Protein AF-0000000079329319 (afdb_homodimer)

Secondary structure (DSSP, 8-state):
-TTGGG-GGG-HHHHHHHHHHHHHHHHHHHHHTTT--HHHHHHHHHHHHS-SEEHHHHHHHHT--HHHHHHHHHHHHHTTSEEEEE-SS-TT-EEEEE-HHHHHHHHHHTHHHHHHHHHH---HHHHHHHHHHHHHHHHHHHH-/-TTGGG-GGG-HHHHHHHHHHHHHHHHHHHHHTTT--HHHHHHHHHHHHS-SEEHHHHHHHHT--HHHHHHHHHHHHHTTSEEEEE-SS-TT-EEEEE-HHHHHHHHHHTHHHHHHHHHH---HHHHHHHHHHHHHHHHHHHH-

Nearest PDB structures (foldseek):
  1z9c-assembly2_C  TM=9.426E-01  e=2.351E-12  Bacillus subtilis
  2nnn-assembly3_F  TM=8.598E-01  e=1.319E-07  Pseudomonas aeruginosa
  2nnn-assembly4_G  TM=8.496E-01  e=2.622E-07  Pseudomonas aeruginosa
  3bpv-assembly1_A-2  TM=7.970E-01  e=4.322E-07  unclassified
  3s2w-assembly4_H  TM=8.367E-01  e=2.061E-06  Methanosarcina mazei Go1

pLDDT: mean 90.82, std 5.55, range [66.38, 98.0]

Organism: NCBI:txid704125

Foldseek 3Di:
DVCPCVDCVNPPVNVVVVVVVVLQVLLVVVCVVVPAHPLLVVLLVVCLVPFFDWLVVSCVVSVHDPVVSVVSLVVCVVVPQWDWDADPVHRVTITIGGDPNVNVCVVVCVCSVVSSCVVPVQDPVNVVVVVVVVVVVVVVVVVD/DVCPCVDCVNDPVNVVVVVVVVLQVLLVVVCVVVPAHPLLVVLLVVCLVPFFDWLVVSCVVSVHDPVVSVVSLVVCVVVPQWDWDADPVHRVTITIGGDPNVNVCVVVCVCSVVSSCVVPVQDPVNVVVVVVVVVVVVVVVVVD

Radius of gyration: 20.82 Å; Cα contacts (8 Å, |Δi|>4): 334; chains: 2; bounding box: 55×60×44 Å

Sequence (288 aa):
MKYDSLKLKNQACFSLYACSKELIRLYKPILDEFNITYTQYITLLVLWEEDDILVKDLGSKLLLASNTLTPLLKKIENVGLIERRRDKNDERNVYIKLTEKGIEMKEKALKIPEEIISKTGITEEEITDLKVKLDAILIKLIDAMKYDSLKLKNQACFSLYACSKELIRLYKPILDEFNITYTQYITLLVLWEEDDILVKDLGSKLLLASNTLTPLLKKIENVGLIERRRDKNDERNVYIKLTEKGIEMKEKALKIPEEIISKTGITEEEITDLKVKLDAILIKLIDA

Solvent-accessible surface area (backbone atoms only — not comparable to full-atom values): 15616 Å² total; per-residue (Å²): 112,99,61,49,77,49,32,59,93,62,31,41,67,49,36,42,37,50,33,31,53,44,50,52,57,65,42,43,70,62,30,52,77,69,73,45,52,70,72,54,47,57,49,46,27,47,40,74,75,47,59,64,33,40,54,71,57,52,23,63,74,68,73,42,54,65,86,58,44,52,62,52,49,50,54,43,31,72,74,48,32,35,44,78,42,66,38,89,89,43,69,88,39,37,32,39,28,66,31,74,57,34,56,56,43,52,67,66,51,60,52,51,60,55,50,52,38,68,52,40,66,59,46,70,65,59,40,51,55,48,30,55,55,34,49,59,48,32,55,36,43,70,73,74,114,99,61,48,77,50,33,59,91,63,32,43,68,50,36,41,39,49,34,32,51,44,50,51,57,65,43,44,72,62,31,52,76,69,74,44,50,70,70,52,47,56,50,45,26,46,41,75,74,47,60,63,34,41,52,70,56,52,22,63,76,67,73,43,52,63,85,58,45,52,62,51,50,49,53,43,32,72,72,47,32,34,45,79,42,65,38,90,90,43,70,88,38,38,31,38,30,66,30,72,58,35,56,56,42,52,67,64,49,60,51,50,60,54,49,52,38,68,52,40,66,60,46,72,66,59,41,52,56,49,29,55,55,34,50,58,49,32,55,36,42,72,72,75

InterPro domains:
  IPR000835 MarR-type HTH domain [PS50995] (9-139)
  IPR000835 MarR-type HTH domain [SM00347] (29-127)
  IPR036388 Winged helix-like DNA-binding domain superfamily [G3DSA:1.10.10.10] (1-141)
  IPR036390 Winged helix DNA-binding domain superfamily [SSF46785] (7-137)
  IPR055166 Transcriptional regulator SarA/SarZ/Rot-like, helix-turn-helix domain [PF22381] (25-108)

Structure (mmCIF, N/CA/C/O backbone):
data_AF-0000000079329319-model_v1
#
loop_
_entity.id
_entity.type
_entity.pdbx_description
1 polymer 'MarR family transcriptional regulator'
#
loop_
_atom_site.group_PDB
_atom_site.id
_atom_site.type_symbol
_atom_site.label_atom_id
_atom_site.label_alt_id
_atom_site.label_comp_id
_atom_site.label_asym_id
_atom_site.label_entity_id
_atom_site.label_seq_id
_atom_site.pdbx_PDB_ins_code
_atom_site.Cartn_x
_atom_site.Cartn_y
_atom_site.Cartn_z
_atom_site.occupancy
_atom_site.B_iso_or_equiv
_atom_site.auth_seq_id
_atom_site.auth_comp_id
_atom_site.auth_asym_id
_atom_site.auth_atom_id
_atom_site.pdbx_PDB_model_num
ATOM 1 N N . MET A 1 1 ? 4.523 16.828 22.859 1 66.44 1 MET A N 1
ATOM 2 C CA . MET A 1 1 ? 4.516 18.125 22.203 1 66.44 1 MET A CA 1
ATOM 3 C C . MET A 1 1 ? 3.359 18.234 21.219 1 66.44 1 MET A C 1
ATOM 5 O O . MET A 1 1 ? 2.795 17.219 20.812 1 66.44 1 MET A O 1
ATOM 9 N N . LYS A 1 2 ? 2.777 19.453 21.016 1 76.5 2 LYS A N 1
ATOM 10 C CA . LYS A 1 2 ? 1.518 19.766 2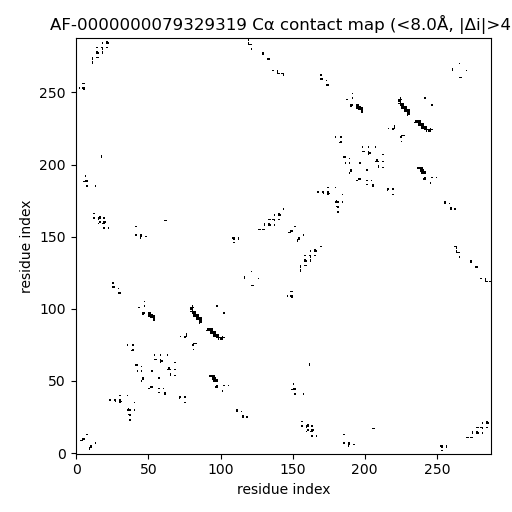0.344 1 76.5 2 LYS A CA 1
ATOM 11 C C . LYS A 1 2 ? 1.416 19.047 19 1 76.5 2 LYS A C 1
ATOM 13 O O . LYS A 1 2 ? 0.359 18.516 18.656 1 76.5 2 LYS A O 1
ATOM 18 N N . TYR A 1 3 ? 2.637 18.828 18.359 1 85 3 TYR A N 1
ATOM 19 C CA . TYR A 1 3 ? 2.596 18.328 16.984 1 85 3 TYR A CA 1
ATOM 20 C C . TYR A 1 3 ? 3.258 16.953 16.875 1 85 3 TYR A C 1
ATOM 22 O O . TYR A 1 3 ? 3.646 16.531 15.789 1 85 3 TYR A O 1
ATOM 30 N N . ASP A 1 4 ? 3.34 16.203 18.016 1 84.31 4 ASP A N 1
ATOM 31 C CA . ASP A 1 4 ? 4.012 14.914 18.031 1 84.31 4 ASP A CA 1
ATOM 32 C C . ASP A 1 4 ? 3.27 13.906 17.156 1 84.31 4 ASP A C 1
ATOM 34 O O . ASP A 1 4 ? 3.891 13.055 16.516 1 84.31 4 ASP A O 1
ATOM 38 N N . SER A 1 5 ? 1.955 14.109 17.141 1 81.56 5 SER A N 1
ATOM 39 C CA . SER A 1 5 ? 1.117 13.18 16.391 1 81.56 5 SER A CA 1
ATOM 40 C C . SER A 1 5 ? 1.319 13.352 14.883 1 81.56 5 SER A C 1
ATOM 42 O O . SER A 1 5 ? 0.905 12.5 14.094 1 81.56 5 SER A O 1
ATOM 44 N N . LEU A 1 6 ? 2.066 14.438 14.531 1 88.31 6 LEU A N 1
ATOM 45 C CA . LEU A 1 6 ? 2.25 14.703 13.109 1 88.31 6 LEU A CA 1
ATOM 46 C C . LEU A 1 6 ? 3.662 14.344 12.664 1 88.31 6 LEU A C 1
ATOM 48 O O . LEU A 1 6 ? 3.984 14.43 11.477 1 88.31 6 LEU A O 1
ATOM 52 N N . LYS A 1 7 ? 4.453 13.898 13.609 1 88.06 7 LYS A N 1
ATOM 53 C CA . LYS A 1 7 ? 5.797 13.461 13.25 1 88.06 7 LYS A CA 1
ATOM 54 C C . LYS A 1 7 ? 5.762 12.164 12.453 1 88.06 7 LYS A C 1
ATOM 56 O O . LYS A 1 7 ? 5.078 11.211 12.844 1 88.06 7 LYS A O 1
ATOM 61 N N . LEU A 1 8 ? 6.52 12.141 11.344 1 86.12 8 LEU A N 1
ATOM 62 C CA . LEU A 1 8 ? 6.551 10.977 10.461 1 86.12 8 LEU A CA 1
ATOM 63 C C . LEU A 1 8 ? 6.922 9.719 11.242 1 86.12 8 LEU A C 1
ATOM 65 O O . LEU A 1 8 ? 6.297 8.672 11.062 1 86.12 8 LEU A O 1
ATOM 69 N N . LYS A 1 9 ? 7.879 9.875 12.164 1 80.38 9 LYS A N 1
ATOM 70 C CA . LYS A 1 9 ? 8.383 8.742 12.93 1 80.38 9 LYS A CA 1
ATOM 71 C C . LYS A 1 9 ? 7.309 8.164 13.844 1 80.38 9 LYS A C 1
ATOM 73 O O . LYS A 1 9 ? 7.406 7.016 14.281 1 80.38 9 LYS A O 1
ATOM 78 N N . ASN A 1 10 ? 6.301 8.992 14.094 1 78.94 10 ASN A N 1
ATOM 79 C CA . ASN A 1 10 ? 5.238 8.562 15 1 78.94 10 ASN A CA 1
ATOM 80 C C . ASN A 1 10 ? 4.031 8.031 14.234 1 78.94 10 ASN A C 1
ATOM 82 O O . ASN A 1 10 ? 3.07 7.547 14.836 1 78.94 10 ASN A O 1
ATOM 86 N N . GLN A 1 11 ? 4.109 8.133 12.922 1 80.06 11 GLN A N 1
ATOM 87 C CA . GLN A 1 11 ? 3.006 7.688 12.078 1 80.06 11 GLN A CA 1
ATOM 88 C C . GLN A 1 11 ? 3.105 6.191 11.789 1 80.06 11 GLN A C 1
ATOM 90 O O . GLN A 1 11 ? 3.838 5.777 10.883 1 80.06 11 GLN A O 1
ATOM 95 N N . ALA A 1 12 ? 2.381 5.391 12.586 1 80.56 12 ALA A N 1
ATOM 96 C CA . ALA A 1 12 ? 2.359 3.951 12.352 1 80.56 12 ALA A CA 1
ATOM 97 C C . ALA A 1 12 ? 1.808 3.627 10.961 1 80.56 12 ALA A C 1
ATOM 99 O O . ALA A 1 12 ? 2.252 2.674 10.32 1 80.56 12 ALA A O 1
ATOM 100 N N . CYS A 1 13 ? 0.956 4.5 10.531 1 83.62 13 CYS A N 1
ATOM 101 C CA . CYS A 1 13 ? 0.365 4.32 9.211 1 83.62 13 CYS A CA 1
ATOM 102 C C . CYS A 1 13 ? 1.418 4.473 8.117 1 83.62 13 CYS A C 1
ATOM 104 O O . CYS A 1 13 ? 1.367 3.775 7.105 1 83.62 13 CYS A O 1
ATOM 106 N N . PHE A 1 14 ? 2.455 5.246 8.398 1 88.88 14 PHE A N 1
ATOM 107 C CA . PHE A 1 14 ? 3.527 5.406 7.426 1 88.88 14 PHE A CA 1
ATOM 108 C C . PHE A 1 14 ? 4.363 4.137 7.324 1 88.88 14 PHE A C 1
ATOM 110 O O . PHE A 1 14 ? 4.719 3.703 6.227 1 88.88 14 PHE A O 1
ATOM 117 N N . SER A 1 15 ? 4.652 3.547 8.484 1 90 15 SER A N 1
ATOM 118 C CA . SER A 1 15 ? 5.441 2.318 8.492 1 90 15 SER A CA 1
ATOM 119 C C . SER A 1 15 ? 4.727 1.199 7.738 1 90 15 SER A C 1
ATOM 121 O O . SER A 1 15 ? 5.359 0.441 7 1 90 15 SER A O 1
ATOM 123 N N . LEU A 1 16 ? 3.469 1.153 7.973 1 90.94 16 LEU A N 1
ATOM 124 C CA . LEU A 1 16 ? 2.658 0.157 7.277 1 90.94 16 LEU A CA 1
ATOM 125 C C . LEU A 1 16 ? 2.688 0.386 5.77 1 90.94 16 LEU A C 1
ATOM 127 O O . LEU A 1 16 ? 2.963 -0.539 5.004 1 90.94 16 LEU A O 1
ATOM 131 N N . TYR A 1 17 ? 2.492 1.573 5.43 1 9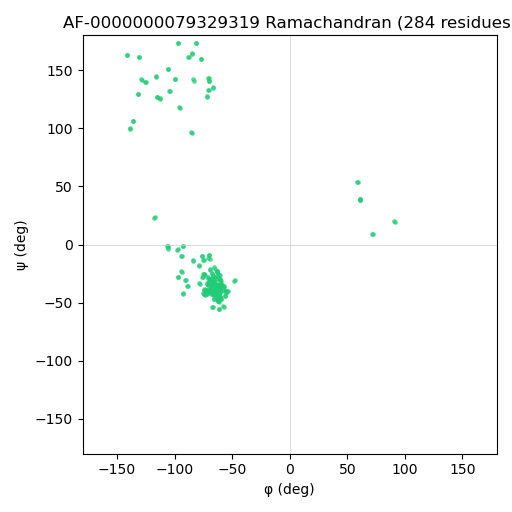1 17 TYR A N 1
ATOM 132 C CA . TYR A 1 17 ? 2.508 1.97 4.027 1 91 17 TYR A CA 1
ATOM 133 C C . TYR A 1 17 ? 3.875 1.717 3.404 1 91 17 TYR A C 1
ATOM 135 O O . TYR A 1 17 ? 3.975 1.103 2.34 1 91 17 TYR A O 1
ATOM 143 N N . ALA A 1 18 ? 4.945 2.152 4.062 1 92 18 ALA A N 1
ATOM 144 C CA . ALA A 1 18 ? 6.312 2.021 3.561 1 92 18 ALA A CA 1
ATOM 145 C C . ALA A 1 18 ? 6.699 0.554 3.404 1 92 18 ALA A C 1
ATOM 147 O O . ALA A 1 18 ? 7.316 0.171 2.406 1 92 18 ALA A O 1
ATOM 148 N N . CYS A 1 19 ? 6.281 -0.237 4.32 1 91.44 19 CYS A N 1
ATOM 149 C CA . CYS A 1 19 ? 6.578 -1.664 4.25 1 91.44 19 CYS A CA 1
ATOM 150 C C . CYS A 1 19 ? 5.879 -2.309 3.059 1 91.44 19 CYS A C 1
ATOM 152 O O . CYS A 1 19 ? 6.488 -3.08 2.318 1 91.44 19 CYS A O 1
ATOM 154 N N . SER A 1 20 ? 4.633 -1.989 2.939 1 92.31 20 SER A N 1
ATOM 155 C CA . SER A 1 20 ? 3.877 -2.539 1.819 1 92.31 20 SER A CA 1
ATOM 156 C C . SER A 1 20 ? 4.469 -2.104 0.484 1 92.31 20 SER A C 1
ATOM 158 O O . SER A 1 20 ? 4.672 -2.93 -0.41 1 92.31 20 SER A O 1
ATOM 160 N N . LYS A 1 21 ? 4.797 -0.872 0.39 1 92.56 21 LYS A N 1
ATOM 161 C CA . LYS A 1 21 ? 5.363 -0.316 -0.836 1 92.56 21 LYS A CA 1
ATOM 162 C C . LYS A 1 21 ? 6.691 -0.989 -1.184 1 92.56 21 LYS A C 1
ATOM 164 O O . LYS A 1 21 ? 6.902 -1.4 -2.326 1 92.56 21 LYS A O 1
ATOM 169 N N . GLU A 1 22 ? 7.559 -1.112 -0.198 1 91.75 22 GLU A N 1
ATOM 170 C CA . GLU A 1 22 ? 8.867 -1.715 -0.428 1 91.75 22 GLU A CA 1
ATOM 171 C C . GLU A 1 22 ? 8.742 -3.197 -0.763 1 91.75 22 GLU A C 1
ATOM 173 O O . GLU A 1 22 ? 9.508 -3.725 -1.573 1 91.75 22 GLU A O 1
ATOM 178 N N . LEU A 1 23 ? 7.832 -3.811 -0.095 1 89.75 23 LEU A N 1
ATOM 179 C CA . LEU A 1 23 ? 7.602 -5.223 -0.382 1 89.75 23 LEU A CA 1
ATOM 180 C C . LEU A 1 23 ? 7.133 -5.414 -1.82 1 89.75 23 LEU A C 1
ATOM 182 O O . LEU A 1 23 ? 7.645 -6.277 -2.535 1 89.75 23 LEU A O 1
ATOM 186 N N . ILE A 1 24 ? 6.184 -4.609 -2.252 1 92.31 24 ILE A N 1
ATOM 187 C CA . ILE A 1 24 ? 5.66 -4.691 -3.609 1 92.31 24 ILE A CA 1
ATOM 188 C C . ILE A 1 24 ? 6.77 -4.379 -4.613 1 92.31 24 ILE A C 1
ATOM 190 O O . ILE A 1 24 ? 6.828 -4.98 -5.688 1 92.31 24 ILE A O 1
ATOM 194 N N . ARG A 1 25 ? 7.625 -3.484 -4.195 1 91.75 25 ARG A N 1
ATOM 195 C CA . ARG A 1 25 ? 8.773 -3.164 -5.039 1 91.75 25 ARG A CA 1
ATOM 196 C C . ARG A 1 25 ? 9.625 -4.402 -5.301 1 91.75 25 ARG A C 1
ATOM 198 O O . ARG A 1 25 ? 10.125 -4.594 -6.414 1 91.75 25 ARG A O 1
ATOM 205 N N . LEU A 1 26 ? 9.734 -5.293 -4.355 1 91.38 26 LEU A N 1
ATOM 206 C CA . LEU A 1 26 ? 10.539 -6.504 -4.48 1 91.38 26 LEU A CA 1
ATOM 207 C C . LEU A 1 26 ? 9.844 -7.52 -5.383 1 91.38 26 LEU A C 1
ATOM 209 O O . LEU A 1 26 ? 10.508 -8.344 -6.02 1 91.38 26 LEU A O 1
ATOM 213 N N . TYR A 1 27 ? 8.539 -7.395 -5.441 1 93.62 27 TYR A N 1
ATOM 214 C CA . TYR A 1 27 ? 7.781 -8.305 -6.289 1 93.62 27 TYR A CA 1
ATOM 215 C C . TYR A 1 27 ? 7.918 -7.93 -7.758 1 93.62 27 TYR A C 1
ATOM 217 O O . TYR A 1 27 ? 7.805 -8.781 -8.641 1 93.62 27 TYR A O 1
ATOM 225 N N . LYS A 1 28 ? 8.133 -6.73 -7.977 1 94.75 28 LYS A N 1
ATOM 226 C CA . LYS A 1 28 ? 8.008 -6.172 -9.32 1 94.75 28 LYS A CA 1
ATOM 227 C C . LYS A 1 28 ? 8.914 -6.895 -10.305 1 94.75 28 LYS A C 1
ATOM 229 O O . LYS A 1 28 ? 8.445 -7.418 -11.32 1 94.75 28 LYS A O 1
ATOM 234 N N . PRO A 1 29 ? 10.227 -7 -10.016 1 94.44 29 PRO A N 1
ATOM 235 C CA . PRO A 1 29 ? 11.094 -7.66 -10.992 1 94.44 29 PRO A CA 1
ATOM 236 C C . PRO A 1 29 ? 10.727 -9.125 -11.211 1 94.44 29 PRO A C 1
ATOM 238 O O . PRO A 1 29 ? 10.898 -9.656 -12.305 1 94.44 29 PRO A O 1
ATOM 241 N N . ILE A 1 30 ? 10.203 -9.766 -10.227 1 94.38 30 ILE A N 1
ATOM 242 C CA . ILE A 1 30 ? 9.812 -11.172 -10.32 1 94.38 30 ILE A CA 1
ATOM 243 C C . ILE A 1 30 ? 8.539 -11.297 -11.156 1 94.38 30 ILE A C 1
ATOM 245 O O . ILE A 1 30 ? 8.461 -12.133 -12.055 1 94.38 30 ILE A O 1
ATOM 249 N N . LEU A 1 31 ? 7.578 -10.391 -10.906 1 95.06 31 LEU A N 1
ATOM 250 C CA . LEU A 1 31 ? 6.285 -10.438 -11.578 1 95.06 31 LEU A CA 1
ATOM 251 C C . LEU A 1 31 ? 6.402 -9.961 -13.023 1 95.06 31 LEU A C 1
ATOM 253 O O . LEU A 1 31 ? 5.625 -10.383 -13.883 1 95.06 31 LEU A O 1
ATOM 257 N N . ASP A 1 32 ? 7.449 -9.117 -13.242 1 94.94 32 ASP A N 1
ATOM 258 C CA . ASP A 1 32 ? 7.723 -8.672 -14.609 1 94.94 32 ASP A CA 1
ATOM 259 C C . ASP A 1 32 ? 8.023 -9.859 -15.523 1 94.94 32 ASP A C 1
ATOM 261 O O . ASP A 1 32 ? 7.695 -9.836 -16.703 1 94.94 32 ASP A O 1
ATOM 265 N N . GLU A 1 33 ? 8.594 -10.844 -14.938 1 93 33 GLU A N 1
ATOM 266 C CA . GLU A 1 33 ? 8.891 -12.047 -15.703 1 93 33 GLU A CA 1
ATOM 267 C C . GLU A 1 33 ? 7.617 -12.711 -16.203 1 93 33 GLU A C 1
ATOM 269 O O . GLU A 1 33 ? 7.641 -13.43 -17.203 1 93 33 GLU A O 1
ATOM 274 N N . PHE A 1 34 ? 6.531 -12.445 -15.539 1 91.75 34 PHE A N 1
ATOM 275 C CA . PHE A 1 34 ? 5.246 -13.039 -15.883 1 91.75 34 PHE A CA 1
ATOM 276 C C . PHE A 1 34 ? 4.344 -12.016 -16.562 1 91.75 34 PHE A C 1
ATOM 278 O O . PHE A 1 34 ? 3.197 -12.328 -16.906 1 91.75 34 PHE A O 1
ATOM 285 N N . ASN A 1 35 ? 4.816 -10.812 -16.656 1 92.12 35 ASN A N 1
ATOM 286 C CA . ASN A 1 35 ? 4.07 -9.711 -17.25 1 92.12 35 ASN A CA 1
ATOM 287 C C . ASN A 1 35 ? 2.781 -9.43 -16.484 1 92.12 35 ASN A C 1
ATOM 289 O O . ASN A 1 35 ? 1.721 -9.258 -17.094 1 92.12 35 ASN A O 1
ATOM 293 N N . ILE A 1 36 ? 2.895 -9.523 -15.164 1 94.31 36 ILE A N 1
ATOM 294 C CA . ILE A 1 36 ? 1.737 -9.195 -14.336 1 94.31 36 ILE A CA 1
ATOM 295 C C . ILE A 1 36 ? 2.15 -8.242 -13.227 1 94.31 36 ILE A C 1
ATOM 297 O O . ILE A 1 36 ? 3.336 -8.133 -12.898 1 94.31 36 ILE A O 1
ATOM 301 N N . THR A 1 37 ? 1.152 -7.598 -12.672 1 94.38 37 THR A N 1
ATOM 302 C CA . THR A 1 37 ? 1.334 -6.734 -11.508 1 94.38 37 THR A CA 1
ATOM 303 C C . THR A 1 37 ? 1.001 -7.477 -10.219 1 94.38 37 THR A C 1
ATOM 305 O O . THR A 1 37 ? 0.568 -8.633 -10.258 1 94.38 37 THR A O 1
ATOM 308 N N . TYR A 1 38 ? 1.281 -6.805 -9.164 1 94.56 38 TYR A N 1
ATOM 309 C CA . TYR A 1 38 ? 1.021 -7.441 -7.875 1 94.56 38 TYR A CA 1
ATOM 310 C C . TYR A 1 38 ? -0.464 -7.73 -7.703 1 94.56 38 TYR A C 1
ATOM 312 O O . TYR A 1 38 ? -0.84 -8.805 -7.23 1 94.56 38 TYR A O 1
ATOM 320 N N . THR A 1 39 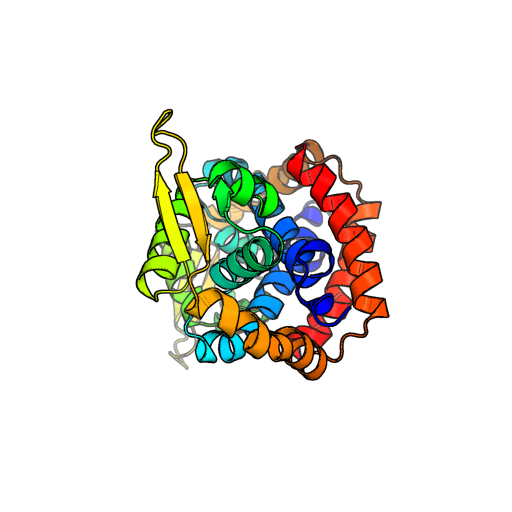? -1.312 -6.82 -8.094 1 94.25 39 THR A N 1
ATOM 321 C CA . THR A 1 39 ? -2.75 -7.008 -7.934 1 94.25 39 THR A CA 1
ATOM 322 C C . THR A 1 39 ? -3.25 -8.156 -8.797 1 94.25 39 THR A C 1
ATOM 324 O O . THR A 1 39 ? -4.141 -8.906 -8.391 1 94.25 39 THR A O 1
ATOM 327 N N . GLN A 1 40 ? -2.627 -8.266 -9.922 1 94.81 40 GLN A N 1
ATOM 328 C CA . GLN A 1 40 ? -2.959 -9.398 -10.773 1 94.81 40 GLN A CA 1
ATOM 329 C C . GLN A 1 40 ? -2.498 -10.711 -10.141 1 94.81 40 GLN A C 1
ATOM 331 O O . GLN A 1 40 ? -3.209 -11.719 -10.195 1 94.81 40 GLN A O 1
ATOM 336 N N . TYR A 1 41 ? -1.375 -10.641 -9.555 1 95.75 41 TYR A N 1
ATOM 337 C CA . TYR A 1 41 ? -0.818 -11.812 -8.891 1 95.75 41 TYR A CA 1
ATOM 338 C C . TYR A 1 41 ? -1.729 -12.281 -7.766 1 95.75 41 TYR A C 1
ATOM 340 O O . TYR A 1 41 ? -2.066 -13.469 -7.688 1 95.75 41 TYR A O 1
ATOM 348 N N . ILE A 1 42 ? -2.154 -11.422 -6.902 1 95.25 42 ILE A N 1
ATOM 349 C CA . ILE A 1 42 ? -2.986 -11.852 -5.785 1 95.25 42 ILE A CA 1
ATOM 350 C C . ILE A 1 42 ? -4.34 -12.336 -6.301 1 95.25 42 ILE A C 1
ATOM 352 O O . ILE A 1 42 ? -4.953 -13.227 -5.711 1 95.25 42 ILE A O 1
ATOM 356 N N . THR A 1 43 ? -4.77 -11.781 -7.41 1 96 43 THR A N 1
ATOM 357 C CA . THR A 1 43 ? -5.973 -12.289 -8.062 1 96 43 THR A CA 1
ATOM 358 C C . THR A 1 43 ? -5.797 -13.75 -8.461 1 96 43 THR A C 1
ATOM 360 O O . THR A 1 43 ? -6.668 -14.578 -8.203 1 96 43 THR A O 1
ATOM 363 N N . LEU A 1 44 ? -4.672 -14.023 -9.031 1 96.75 44 LEU A N 1
ATOM 364 C CA . LEU A 1 44 ? -4.383 -15.383 -9.469 1 96.75 44 LEU A CA 1
ATOM 365 C C . LEU A 1 44 ? -4.262 -16.328 -8.273 1 96.75 44 LEU A C 1
ATOM 367 O O . LEU A 1 44 ? -4.668 -17.484 -8.352 1 96.75 44 LEU A O 1
ATOM 371 N N . LEU A 1 45 ? -3.725 -15.844 -7.223 1 96 45 LEU A N 1
ATOM 372 C CA . LEU A 1 45 ? -3.635 -16.656 -6.012 1 96 45 LEU A CA 1
ATOM 373 C C . LEU A 1 45 ? -5.012 -17.141 -5.586 1 96 45 LEU A C 1
ATOM 375 O O . LEU A 1 45 ? -5.172 -18.312 -5.223 1 96 45 LEU A O 1
ATOM 379 N N . VAL A 1 46 ? -5.996 -16.25 -5.625 1 96.25 46 VAL A N 1
ATOM 380 C CA . VAL A 1 46 ? -7.355 -16.625 -5.25 1 96.25 46 VAL A CA 1
ATOM 381 C C . VAL A 1 46 ? -7.902 -17.656 -6.25 1 96.25 46 VAL A C 1
ATOM 383 O O . VAL A 1 46 ? -8.469 -18.672 -5.855 1 96.25 46 VAL A O 1
ATOM 386 N N . LEU A 1 47 ? -7.613 -17.391 -7.496 1 96.81 47 LEU A N 1
ATOM 387 C CA . LEU A 1 47 ? -8.164 -18.219 -8.547 1 96.81 47 LEU A CA 1
ATOM 388 C C . LEU A 1 47 ? -7.527 -19.609 -8.531 1 96.81 47 LEU A C 1
ATOM 390 O O . LEU A 1 47 ? -8.18 -20.609 -8.859 1 96.81 47 LEU A O 1
ATOM 394 N N . TRP A 1 48 ? -6.285 -19.641 -8.133 1 96.06 48 TRP A N 1
ATOM 395 C CA . TRP A 1 48 ? -5.59 -20.922 -8.023 1 96.06 48 TRP A CA 1
ATOM 396 C C . TRP A 1 48 ? -6.148 -21.75 -6.875 1 96.06 48 TRP A C 1
ATOM 398 O O . TRP A 1 48 ? -6.059 -22.984 -6.891 1 96.06 48 TRP A O 1
ATOM 408 N N . GLU A 1 49 ? -6.766 -21.141 -5.973 1 94.12 49 GLU A N 1
ATOM 409 C CA . GLU A 1 49 ? -7.395 -21.812 -4.844 1 94.12 49 GLU A CA 1
ATOM 410 C C . GLU A 1 49 ? -8.859 -22.125 -5.133 1 94.12 49 GLU A C 1
ATOM 412 O O . GLU A 1 49 ? -9.367 -23.188 -4.734 1 94.12 49 GLU A O 1
ATOM 417 N N . GLU A 1 50 ? -9.508 -21.156 -5.73 1 94.31 50 GLU A N 1
ATOM 418 C CA . GLU A 1 50 ? -10.922 -21.281 -6.066 1 94.31 50 GLU A CA 1
ATOM 419 C C . GLU A 1 50 ? -11.203 -20.766 -7.473 1 94.31 50 GLU A C 1
ATOM 421 O O . GLU A 1 50 ? -11.391 -19.562 -7.676 1 94.31 50 GLU A O 1
ATOM 426 N N . ASP A 1 51 ? -11.438 -21.703 -8.352 1 93.88 51 ASP A N 1
ATOM 427 C CA . ASP A 1 51 ? -11.711 -21.391 -9.75 1 93.88 51 ASP A CA 1
ATOM 428 C C . ASP A 1 51 ? -13.203 -21.125 -9.977 1 93.88 51 ASP A C 1
ATOM 430 O O . ASP A 1 51 ? -14.031 -21.469 -9.125 1 93.88 51 ASP A O 1
ATOM 434 N N . ASP A 1 52 ? -13.477 -20.516 -11 1 94.5 52 ASP A N 1
ATOM 435 C CA . ASP A 1 52 ? -14.859 -20.281 -11.398 1 94.5 52 ASP A CA 1
ATOM 436 C C . ASP A 1 52 ? -15.625 -19.516 -10.32 1 94.5 52 ASP A C 1
ATOM 438 O O . ASP A 1 52 ? -16.688 -19.953 -9.891 1 94.5 52 ASP A O 1
ATOM 442 N N . ILE A 1 53 ? -15.062 -18.422 -9.961 1 95.88 53 ILE A N 1
ATOM 443 C CA . ILE A 1 53 ? -15.586 -17.625 -8.859 1 95.88 53 ILE A CA 1
ATOM 444 C C . ILE A 1 53 ? -16.281 -16.375 -9.406 1 95.88 53 ILE A C 1
ATOM 446 O O . ILE A 1 53 ? -15.914 -15.867 -10.461 1 95.88 53 ILE A O 1
ATOM 450 N N . LEU A 1 54 ? -17.266 -15.914 -8.656 1 95.75 54 LEU A N 1
ATOM 451 C CA . LEU A 1 54 ? -17.953 -14.672 -9.008 1 95.75 54 LEU A CA 1
ATOM 452 C C . LEU A 1 54 ? -17.031 -13.469 -8.773 1 95.75 54 LEU A C 1
ATOM 454 O O . LEU A 1 54 ? -16.297 -13.422 -7.781 1 95.75 54 LEU A O 1
ATOM 458 N N . VAL A 1 55 ? -17.156 -12.523 -9.656 1 94.62 55 VAL A N 1
ATOM 459 C CA . VAL A 1 55 ? -16.375 -11.297 -9.523 1 94.62 55 VAL A CA 1
ATOM 460 C C . VAL A 1 55 ? -16.594 -10.695 -8.141 1 94.62 55 VAL A C 1
ATOM 462 O O . VAL A 1 55 ? -15.648 -10.266 -7.484 1 94.62 55 VAL A O 1
ATOM 465 N N . LYS A 1 56 ? -17.875 -10.758 -7.703 1 93.38 56 LYS A N 1
ATOM 466 C CA . LYS A 1 56 ? -18.203 -10.172 -6.402 1 93.38 56 LYS A CA 1
ATOM 467 C C . LYS A 1 56 ? -17.484 -10.914 -5.273 1 93.38 56 LYS A C 1
ATOM 469 O O . LYS A 1 56 ? -16.984 -10.289 -4.336 1 93.38 56 LYS A O 1
ATOM 474 N N . ASP A 1 57 ? -17.391 -12.18 -5.344 1 95.25 57 ASP A N 1
ATOM 475 C CA . ASP A 1 57 ? -16.719 -12.984 -4.328 1 95.25 57 ASP A CA 1
ATOM 476 C C . ASP A 1 57 ? -15.211 -12.773 -4.375 1 95.25 57 ASP A C 1
ATOM 478 O O . ASP A 1 57 ? -14.555 -12.703 -3.332 1 95.25 57 ASP A O 1
ATOM 482 N N . LEU A 1 58 ? -14.703 -12.664 -5.582 1 95.25 58 LEU A N 1
ATOM 483 C CA . LEU A 1 58 ? -13.281 -12.375 -5.777 1 95.25 58 LEU A CA 1
ATOM 484 C C . LEU A 1 58 ? -12.906 -11.039 -5.148 1 95.25 58 LEU A C 1
ATOM 486 O O . LEU A 1 58 ? -11.922 -10.945 -4.414 1 95.25 58 LEU A O 1
ATOM 490 N N . GLY A 1 59 ? -13.727 -10.062 -5.375 1 94.62 59 GLY A N 1
ATOM 491 C CA . GLY A 1 59 ? -13.508 -8.75 -4.785 1 94.62 59 GLY A CA 1
ATOM 492 C C . GLY A 1 59 ? -13.523 -8.773 -3.268 1 94.62 59 GLY A C 1
ATOM 493 O O . GLY A 1 59 ? -12.688 -8.133 -2.627 1 94.62 59 GLY A O 1
ATOM 494 N N . SER A 1 60 ? -14.445 -9.594 -2.684 1 93.44 60 SER A N 1
ATOM 495 C CA . SER A 1 60 ? -14.555 -9.727 -1.234 1 93.44 60 SER A CA 1
ATOM 496 C C . SER A 1 60 ? -13.305 -10.367 -0.641 1 93.44 60 SER A C 1
ATOM 498 O O . SER A 1 60 ? -12.797 -9.914 0.386 1 93.44 60 SER A O 1
ATOM 500 N N . LYS A 1 61 ? -12.789 -11.297 -1.329 1 92.75 61 LYS A N 1
ATOM 501 C CA . LYS A 1 61 ? -11.602 -12 -0.854 1 92.75 61 LYS A CA 1
ATOM 502 C C . LYS A 1 61 ? -10.367 -11.109 -0.942 1 92.75 61 LYS A C 1
ATOM 504 O O . LYS A 1 61 ? -9.484 -11.172 -0.082 1 92.75 61 LYS A O 1
ATOM 509 N N . LEU A 1 62 ? -10.305 -10.25 -1.915 1 93.56 62 LEU A N 1
ATOM 510 C CA . LEU A 1 62 ? -9.141 -9.398 -2.168 1 93.56 62 LEU A CA 1
ATOM 511 C C . LEU A 1 62 ? -9.312 -8.039 -1.498 1 93.56 62 LEU A C 1
ATOM 513 O O . LEU A 1 62 ? -8.367 -7.242 -1.453 1 93.56 62 LEU A O 1
ATOM 517 N N . LEU A 1 63 ? -10.555 -7.805 -1.004 1 91.75 63 LEU A N 1
ATOM 518 C CA . LEU A 1 63 ? -10.898 -6.5 -0.448 1 91.75 63 LEU A CA 1
ATOM 519 C C . LEU A 1 63 ? -10.766 -5.406 -1.504 1 91.75 63 LEU A C 1
ATOM 521 O O . LEU A 1 63 ? -10.203 -4.34 -1.235 1 91.75 63 LEU A O 1
ATOM 525 N N . LEU A 1 64 ? -11.164 -5.773 -2.74 1 91.56 64 LEU A N 1
ATOM 526 C CA . LEU A 1 64 ? -11.148 -4.824 -3.85 1 91.56 64 LEU A CA 1
ATOM 527 C C . LEU A 1 64 ? -12.562 -4.566 -4.359 1 91.56 64 LEU A C 1
ATOM 529 O O . LEU A 1 64 ? -13.391 -5.48 -4.402 1 91.56 64 LEU A O 1
ATOM 533 N N . ALA A 1 65 ? -12.805 -3.365 -4.754 1 88.5 65 ALA A N 1
ATOM 534 C CA . ALA A 1 65 ? -14.094 -2.996 -5.328 1 88.5 65 ALA A CA 1
ATOM 535 C C . ALA A 1 65 ? -14.141 -3.312 -6.82 1 88.5 65 ALA A C 1
ATOM 537 O O . ALA A 1 65 ? -13.102 -3.492 -7.457 1 88.5 65 ALA A O 1
ATOM 538 N N . SER A 1 66 ? -15.297 -3.328 -7.336 1 86.44 66 SER A N 1
ATOM 539 C CA . SER A 1 66 ? -15.516 -3.703 -8.734 1 86.44 66 SER A CA 1
ATOM 540 C C . SER A 1 66 ? -14.82 -2.727 -9.68 1 86.44 66 SER A C 1
ATOM 542 O O . SER A 1 66 ? -14.297 -3.129 -10.719 1 86.44 66 SER A O 1
ATOM 544 N N . ASN A 1 67 ? -14.805 -1.522 -9.383 1 88.75 67 ASN A N 1
ATOM 545 C CA . ASN A 1 67 ? -14.195 -0.518 -10.242 1 88.75 67 ASN A CA 1
ATOM 546 C C . ASN A 1 67 ? -12.703 -0.777 -10.445 1 88.75 67 ASN A C 1
ATOM 548 O O . ASN A 1 67 ? -12.133 -0.389 -11.469 1 88.75 67 ASN A O 1
ATOM 552 N N . THR A 1 68 ? -12.102 -1.45 -9.477 1 87.75 68 THR A N 1
ATOM 553 C CA . THR A 1 68 ? -10.703 -1.854 -9.578 1 87.75 68 THR A CA 1
ATOM 554 C C . THR A 1 68 ? -10.586 -3.223 -10.242 1 87.75 68 THR A C 1
ATOM 556 O O . THR A 1 68 ? -9.719 -3.434 -11.086 1 87.75 68 THR A O 1
ATOM 559 N N . LEU A 1 69 ? -11.516 -4.07 -9.969 1 92.12 69 LEU A N 1
ATOM 560 C CA . LEU A 1 69 ? -11.422 -5.465 -10.391 1 92.12 69 LEU A CA 1
ATOM 561 C C . LEU A 1 69 ? -11.68 -5.598 -11.891 1 92.12 69 LEU A C 1
ATOM 563 O O . LEU A 1 69 ? -11 -6.375 -12.57 1 92.12 69 LEU A O 1
ATOM 567 N N . THR A 1 70 ? -12.594 -4.84 -12.352 1 90.56 70 THR A N 1
ATOM 568 C CA . THR A 1 70 ? -13.016 -5.012 -13.734 1 90.56 70 THR A CA 1
ATOM 569 C C . THR A 1 70 ? -11.859 -4.75 -14.688 1 90.56 70 THR A C 1
ATOM 571 O O . THR A 1 70 ? -11.5 -5.617 -15.492 1 90.56 70 THR A O 1
ATOM 574 N N . PRO A 1 71 ? -11.266 -3.547 -14.555 1 93.69 71 PRO A N 1
ATOM 575 C CA . PRO A 1 71 ? -10.117 -3.326 -15.438 1 93.69 71 PRO A CA 1
ATOM 576 C C . PRO A 1 71 ? -8.984 -4.316 -15.195 1 93.69 71 PRO A C 1
ATOM 578 O O . PRO A 1 71 ? -8.312 -4.738 -16.141 1 93.69 71 PRO A O 1
ATOM 581 N N . LEU A 1 72 ? -8.773 -4.66 -13.992 1 95 72 LEU A N 1
ATOM 582 C CA . LEU A 1 72 ? -7.746 -5.621 -13.594 1 95 72 LEU A CA 1
ATOM 583 C C . LEU A 1 72 ? -7.984 -6.977 -14.25 1 95 72 LEU A C 1
ATOM 585 O O . LEU A 1 72 ? -7.066 -7.562 -14.828 1 95 72 LEU A O 1
ATOM 589 N N . LEU A 1 73 ? -9.203 -7.41 -14.188 1 96.62 73 LEU A N 1
ATOM 590 C CA . LEU A 1 73 ? -9.57 -8.703 -14.758 1 96.62 73 LEU A CA 1
ATOM 591 C C . LEU A 1 73 ? -9.469 -8.672 -16.281 1 96.62 73 LEU A C 1
ATOM 593 O O . LEU A 1 73 ? -9.086 -9.664 -16.906 1 96.62 73 LEU A O 1
ATOM 597 N N . LYS A 1 74 ? -9.836 -7.535 -16.828 1 95.56 74 LYS A N 1
ATOM 598 C CA . LYS A 1 74 ? -9.703 -7.367 -18.266 1 95.56 74 LYS A CA 1
ATOM 599 C C . LYS A 1 74 ? -8.25 -7.527 -18.703 1 95.56 74 LYS A C 1
ATOM 601 O O . LYS A 1 74 ? -7.969 -8.195 -19.703 1 95.56 74 LYS A O 1
ATOM 606 N N . LYS A 1 75 ? -7.336 -7.023 -17.984 1 95.75 75 LYS A N 1
ATOM 607 C CA . LYS A 1 75 ? -5.914 -7.117 -18.297 1 95.75 75 LYS A CA 1
ATOM 608 C C . LYS A 1 75 ? -5.418 -8.555 -18.188 1 95.75 75 LYS A C 1
ATOM 610 O O . LYS A 1 75 ? -4.66 -9.023 -19.031 1 95.75 75 LYS A O 1
ATOM 615 N N . ILE A 1 76 ? -5.879 -9.25 -17.188 1 96.38 76 ILE A N 1
ATOM 616 C CA . ILE A 1 76 ? -5.488 -10.641 -16.969 1 96.38 76 ILE A CA 1
ATOM 617 C C . ILE A 1 76 ? -6.062 -11.516 -18.078 1 96.38 76 ILE A C 1
ATOM 619 O O . ILE A 1 76 ? -5.398 -12.43 -18.578 1 96.38 76 ILE A O 1
ATOM 623 N N . GLU A 1 77 ? -7.242 -11.156 -18.453 1 96.56 77 GLU A N 1
ATOM 624 C CA . GLU A 1 77 ? -7.895 -11.875 -19.547 1 96.56 77 GLU A CA 1
ATOM 625 C C . GLU A 1 77 ? -7.164 -11.648 -20.859 1 96.56 77 GLU A C 1
ATOM 627 O O . GLU A 1 77 ? -6.984 -12.586 -21.656 1 96.56 77 GLU A O 1
ATOM 632 N N . ASN A 1 78 ? -6.73 -10.43 -21.031 1 95.5 78 ASN A N 1
ATOM 633 C CA . ASN A 1 78 ? -6.055 -10.055 -22.281 1 95.5 78 ASN A CA 1
ATOM 634 C C . ASN A 1 78 ? -4.75 -10.828 -22.453 1 95.5 78 ASN A C 1
ATOM 636 O O . ASN A 1 78 ? -4.344 -11.102 -23.578 1 95.5 78 ASN A O 1
ATOM 640 N N . VAL A 1 79 ? -4.184 -11.203 -21.391 1 93.19 79 VAL A N 1
ATOM 641 C CA . VAL A 1 79 ? -2.932 -11.953 -21.5 1 93.19 79 VAL A CA 1
ATOM 642 C C . VAL A 1 79 ? -3.221 -13.453 -21.516 1 93.19 79 VAL A C 1
ATOM 644 O O . VAL A 1 79 ? -2.297 -14.266 -21.516 1 93.19 79 VAL A O 1
ATOM 647 N N . GLY A 1 80 ? -4.469 -13.789 -21.406 1 95.5 80 GLY A N 1
ATOM 648 C CA . GLY A 1 80 ? -4.91 -15.148 -21.688 1 95.5 80 GLY A CA 1
ATOM 649 C C . GLY A 1 80 ? -4.898 -16.047 -20.453 1 95.5 80 GLY A C 1
ATOM 650 O O . GLY A 1 80 ? -4.875 -17.266 -20.578 1 95.5 80 GLY A O 1
ATOM 651 N N . LEU A 1 81 ? -4.902 -15.484 -19.25 1 97.31 81 LEU A N 1
ATOM 652 C CA . LEU A 1 81 ? -4.758 -16.281 -18.031 1 97.31 81 LEU A CA 1
ATOM 653 C C . LEU A 1 81 ? -6.125 -16.641 -17.453 1 97.31 81 LEU A C 1
ATOM 655 O O . LEU A 1 81 ? -6.246 -17.625 -16.703 1 97.31 81 LEU A O 1
ATOM 659 N N . ILE A 1 82 ? -7.125 -15.82 -17.828 1 98 82 ILE A N 1
ATOM 660 C CA . ILE A 1 82 ? -8.461 -16.078 -17.297 1 98 82 ILE A CA 1
ATOM 661 C C . ILE A 1 82 ? -9.5 -15.828 -18.391 1 98 82 ILE A C 1
ATOM 663 O O . ILE A 1 82 ? -9.188 -15.25 -19.438 1 98 82 ILE A O 1
ATOM 667 N N . GLU A 1 83 ? -10.641 -16.344 -18.156 1 97.56 83 GLU A N 1
ATOM 668 C CA . GLU A 1 83 ? -11.828 -16.047 -18.953 1 97.56 83 GLU A CA 1
ATOM 669 C C . GLU A 1 83 ? -12.977 -15.555 -18.094 1 97.56 83 GLU A C 1
ATOM 671 O O . GLU A 1 83 ? -13.156 -16.031 -16.969 1 97.56 83 GLU A O 1
ATOM 676 N N . ARG A 1 84 ? -13.656 -14.617 -18.578 1 95.06 84 ARG A N 1
ATOM 677 C CA . ARG A 1 84 ? -14.852 -14.102 -17.906 1 95.06 84 ARG A CA 1
ATOM 678 C C . ARG A 1 84 ? -16.109 -14.594 -18.609 1 95.06 84 ARG A C 1
ATOM 680 O O . ARG A 1 84 ? -16.203 -14.547 -19.844 1 95.06 84 ARG A O 1
ATOM 687 N N . ARG A 1 85 ? -17 -15.07 -17.812 1 93.81 85 ARG A N 1
ATOM 688 C CA . ARG A 1 85 ? -18.25 -15.594 -18.359 1 93.81 85 ARG A CA 1
ATOM 689 C C . ARG A 1 85 ? -19.453 -15.039 -17.609 1 93.81 85 ARG A C 1
ATOM 691 O O . ARG A 1 85 ? -19.516 -15.109 -16.375 1 93.81 85 ARG A O 1
ATOM 698 N N . ARG A 1 86 ? -20.344 -14.555 -18.328 1 92.88 86 ARG A N 1
ATOM 699 C CA . ARG A 1 86 ? -21.562 -14.047 -17.719 1 92.88 86 ARG A CA 1
ATOM 700 C C . ARG A 1 86 ? -22.562 -15.18 -17.453 1 92.88 86 ARG A C 1
ATOM 702 O O . ARG A 1 86 ? -22.688 -16.094 -18.266 1 92.88 86 ARG A O 1
ATOM 709 N N . ASP A 1 87 ? -23.219 -15.047 -16.297 1 90.94 87 ASP A N 1
ATOM 710 C CA . ASP A 1 87 ? -24.266 -16 -15.953 1 90.94 87 ASP A CA 1
ATOM 711 C C . ASP A 1 87 ? -25.453 -15.875 -16.891 1 90.94 87 ASP A C 1
ATOM 713 O O . ASP A 1 87 ? -25.922 -14.766 -17.172 1 90.94 87 ASP A O 1
ATOM 717 N N . LYS A 1 88 ? -25.953 -16.938 -17.328 1 90.88 88 LYS A N 1
ATOM 718 C CA . LYS A 1 88 ? -27.062 -16.953 -18.266 1 90.88 88 LYS A CA 1
ATOM 719 C C . LYS A 1 88 ? -28.359 -16.484 -17.594 1 90.88 88 LYS A C 1
ATOM 721 O O . LYS A 1 88 ? -29.203 -15.859 -18.234 1 90.88 88 LYS A O 1
ATOM 726 N N . ASN A 1 89 ? -28.484 -16.766 -16.406 1 91.75 89 ASN A N 1
ATOM 727 C CA . ASN A 1 89 ? -29.719 -16.469 -15.68 1 91.75 89 ASN A CA 1
ATOM 728 C C . ASN A 1 89 ? -29.672 -15.086 -15.039 1 91.75 89 ASN A C 1
ATOM 730 O O . ASN A 1 89 ? -30.719 -14.5 -14.75 1 91.75 89 ASN A O 1
ATOM 734 N N . ASP A 1 90 ? -28.484 -14.633 -14.656 1 90.56 90 ASP A N 1
ATOM 735 C CA . ASP A 1 90 ? -28.297 -13.32 -14.062 1 90.56 90 ASP A CA 1
ATOM 736 C C . ASP A 1 90 ? -27.031 -12.648 -14.609 1 90.56 90 ASP A C 1
ATOM 738 O O . ASP A 1 90 ? -25.938 -12.852 -14.078 1 90.56 90 ASP A O 1
ATOM 742 N N . GLU A 1 91 ? -27.203 -11.789 -15.523 1 86.69 91 GLU A N 1
ATOM 743 C CA . GLU A 1 91 ? -26.094 -11.219 -16.266 1 86.69 91 GLU A CA 1
ATOM 744 C C . GLU A 1 91 ? -25.25 -10.297 -15.383 1 86.69 91 GLU A C 1
ATOM 746 O O . GLU A 1 91 ? -24.125 -9.93 -15.75 1 86.69 91 GLU A O 1
ATOM 751 N N . ARG A 1 92 ? -25.75 -9.969 -14.234 1 84.06 92 ARG A N 1
ATOM 752 C CA . ARG A 1 92 ? -24.953 -9.18 -13.305 1 84.06 92 ARG A CA 1
ATOM 753 C C . ARG A 1 92 ? -23.875 -10.039 -12.656 1 84.06 92 ARG A C 1
ATOM 755 O O . ARG A 1 92 ? -22.906 -9.508 -12.109 1 84.06 92 ARG A O 1
ATOM 762 N N . ASN A 1 93 ? -24.125 -11.297 -12.891 1 90.94 93 ASN A N 1
ATOM 763 C CA . ASN A 1 93 ? -23.141 -12.234 -12.352 1 90.94 93 ASN A CA 1
ATOM 764 C C . ASN A 1 93 ? -22.109 -12.625 -13.398 1 90.94 93 ASN A C 1
ATOM 766 O O . ASN A 1 93 ? -22.453 -13.141 -14.461 1 90.94 93 ASN A O 1
ATOM 770 N N . VAL A 1 94 ? -20.906 -12.297 -13.086 1 93.75 94 VAL A N 1
ATOM 771 C CA . VAL A 1 94 ? -19.797 -12.656 -13.945 1 93.75 94 VAL A CA 1
ATOM 772 C C . VAL A 1 94 ? -18.875 -13.633 -13.219 1 93.75 94 VAL A C 1
ATOM 774 O O . VAL A 1 94 ? -18.438 -13.359 -12.094 1 93.75 94 VAL A O 1
ATOM 777 N N . TYR A 1 95 ? -18.641 -14.727 -13.891 1 96.12 95 TYR A N 1
ATOM 778 C CA . TYR A 1 95 ? -17.734 -15.727 -13.352 1 96.12 95 TYR A CA 1
ATOM 779 C C . TYR A 1 95 ? -16.344 -15.617 -13.977 1 96.12 95 TYR A C 1
ATOM 781 O O . TYR A 1 95 ? -16.219 -15.359 -15.18 1 96.12 95 TYR A O 1
ATOM 789 N N . ILE A 1 96 ? -15.352 -15.844 -13.148 1 97.31 96 ILE A N 1
ATOM 790 C CA . ILE A 1 96 ? -13.961 -15.828 -13.594 1 97.31 96 ILE A CA 1
ATOM 791 C C . ILE A 1 96 ? -13.375 -17.234 -13.5 1 97.31 96 ILE A C 1
ATOM 793 O O . ILE A 1 96 ? -13.414 -17.859 -12.438 1 97.31 96 ILE A O 1
ATOM 797 N N . LYS A 1 97 ? -12.859 -17.656 -14.625 1 97.44 97 LYS A N 1
ATOM 798 C CA . LYS A 1 97 ? -12.273 -18.984 -14.688 1 97.44 97 LYS A CA 1
ATOM 799 C C . LYS A 1 97 ? -10.867 -18.953 -15.266 1 97.44 97 LYS A C 1
ATOM 801 O O . LYS A 1 97 ? -10.586 -18.172 -16.172 1 97.44 97 LYS A O 1
ATOM 806 N N . LEU A 1 98 ? -10.023 -19.797 -14.688 1 97.94 98 LEU A N 1
ATOM 807 C CA . LEU A 1 98 ? -8.664 -19.906 -15.219 1 97.94 98 LEU A CA 1
ATOM 808 C C . LEU A 1 98 ? -8.672 -20.594 -16.578 1 97.94 98 LEU A C 1
ATOM 810 O O . LEU A 1 98 ? -9.438 -21.531 -16.812 1 97.94 98 LEU A O 1
ATOM 814 N N . THR A 1 99 ? -7.828 -20.094 -17.469 1 97.75 99 THR A N 1
ATOM 815 C CA . THR A 1 99 ? -7.52 -20.844 -18.688 1 97.75 99 THR A CA 1
ATOM 816 C C . THR A 1 99 ? -6.465 -21.906 -18.406 1 97.75 99 THR A C 1
ATOM 818 O O . THR A 1 99 ? -5.953 -22.016 -17.297 1 97.75 99 THR A O 1
ATOM 821 N N . GLU A 1 100 ? -6.223 -22.719 -19.406 1 97.31 100 GLU A N 1
ATOM 822 C CA . GLU A 1 100 ? -5.133 -23.688 -19.281 1 97.31 100 GLU A CA 1
ATOM 823 C C . GLU A 1 100 ? -3.809 -23 -19 1 97.31 100 GLU A C 1
ATOM 825 O O . GLU A 1 100 ? -3.023 -23.453 -18.172 1 97.31 100 GLU A O 1
ATOM 830 N N . LYS A 1 101 ? -3.68 -21.859 -19.609 1 96.56 101 LYS A N 1
ATOM 831 C CA . LYS A 1 101 ? -2.479 -21.062 -19.391 1 96.56 101 LYS A CA 1
ATOM 832 C C . LYS A 1 101 ? -2.395 -20.578 -17.953 1 96.56 101 LYS A C 1
ATOM 834 O O . LYS A 1 101 ? -1.32 -20.594 -17.344 1 96.56 101 LYS A O 1
ATOM 839 N N . GLY A 1 102 ? -3.531 -20.125 -17.406 1 96.81 102 GLY A N 1
ATOM 840 C CA . GLY A 1 102 ? -3.594 -19.672 -16.031 1 96.81 102 GLY A CA 1
ATOM 841 C C . GLY A 1 102 ? -3.293 -20.766 -15.023 1 96.81 102 GLY A C 1
ATOM 842 O O . GLY A 1 102 ? -2.625 -20.531 -14.016 1 96.81 102 GLY A O 1
ATOM 843 N N . ILE A 1 103 ? -3.707 -21.953 -15.375 1 96.56 103 ILE A N 1
ATOM 844 C CA . ILE A 1 103 ? -3.471 -23.109 -14.516 1 96.56 103 ILE A CA 1
ATOM 845 C C . ILE A 1 103 ? -1.991 -23.484 -14.555 1 96.56 103 ILE A C 1
ATOM 847 O O . ILE A 1 103 ? -1.378 -23.734 -13.508 1 96.56 103 ILE A O 1
ATOM 851 N N . GLU A 1 104 ? -1.439 -23.438 -15.695 1 95.56 104 GLU A N 1
ATOM 852 C CA . GLU A 1 104 ? -0.041 -23.812 -15.883 1 95.56 104 GLU A CA 1
ATOM 853 C C . GLU A 1 104 ? 0.894 -22.828 -15.188 1 95.56 104 GLU A C 1
ATOM 855 O O . GLU A 1 104 ? 1.964 -23.219 -14.711 1 95.56 104 GLU A O 1
ATOM 860 N N . MET A 1 105 ? 0.472 -21.641 -15.102 1 95.38 105 MET A N 1
ATOM 861 C CA . MET A 1 105 ? 1.295 -20.609 -14.492 1 95.38 105 MET A CA 1
ATOM 862 C C . MET A 1 105 ? 1.478 -20.859 -13 1 95.38 105 MET A C 1
ATOM 864 O O . MET A 1 105 ? 2.436 -20.375 -12.391 1 95.38 105 MET A O 1
ATOM 868 N N . LYS A 1 106 ? 0.552 -21.562 -12.414 1 95.12 106 LYS A N 1
ATOM 869 C CA . LYS A 1 106 ? 0.602 -21.859 -10.992 1 95.12 106 LYS A CA 1
ATOM 870 C C . LYS A 1 106 ? 1.919 -22.547 -10.617 1 95.12 106 LYS A C 1
ATOM 872 O O . LYS A 1 106 ? 2.547 -22.172 -9.617 1 95.12 106 LYS A O 1
ATOM 877 N N . GLU A 1 107 ? 2.328 -23.453 -11.484 1 95.12 107 GLU A N 1
ATOM 878 C CA . GLU A 1 107 ? 3.578 -24.156 -11.234 1 95.12 107 GLU A CA 1
ATOM 879 C C . GLU A 1 107 ? 4.773 -23.219 -11.289 1 95.12 107 GLU A C 1
ATOM 881 O O . GLU A 1 107 ? 5.66 -23.281 -10.43 1 95.12 107 GLU A O 1
ATOM 886 N N . LYS A 1 108 ? 4.73 -22.328 -12.227 1 94.69 108 LYS A N 1
ATOM 887 C CA . LYS A 1 108 ? 5.816 -21.375 -12.391 1 94.69 108 LYS A CA 1
ATOM 888 C C . LYS A 1 108 ? 5.832 -20.359 -11.258 1 94.69 108 LYS A C 1
ATOM 890 O O . LYS A 1 108 ? 6.895 -19.859 -10.883 1 94.69 108 LYS A O 1
ATOM 895 N N . ALA A 1 109 ? 4.688 -20.094 -10.711 1 94.5 109 ALA A N 1
ATOM 896 C CA . ALA A 1 109 ? 4.539 -19.062 -9.688 1 94.5 109 ALA A CA 1
ATOM 897 C C . ALA A 1 109 ? 5.074 -19.547 -8.344 1 94.5 109 ALA A C 1
ATOM 899 O O . ALA A 1 109 ? 5.281 -18.75 -7.426 1 94.5 109 ALA A O 1
ATOM 900 N N . LEU A 1 110 ? 5.402 -20.859 -8.227 1 93.38 110 LEU A N 1
ATOM 901 C CA . LEU A 1 110 ? 5.918 -21.422 -6.984 1 93.38 110 LEU A CA 1
ATOM 902 C C . LEU A 1 110 ? 7.254 -20.797 -6.613 1 93.38 110 LEU A C 1
ATOM 904 O O . LEU A 1 110 ? 7.613 -20.734 -5.434 1 93.38 110 LEU A O 1
ATOM 908 N N . LYS A 1 111 ? 7.91 -20.281 -7.582 1 93.5 111 LYS A N 1
ATOM 909 C CA . LYS A 1 111 ? 9.219 -19.703 -7.324 1 93.5 111 LYS A CA 1
ATOM 910 C C . LYS A 1 111 ? 9.086 -18.312 -6.699 1 93.5 111 LYS A C 1
ATOM 912 O O . LYS A 1 111 ? 10.039 -17.812 -6.098 1 93.5 111 LYS A O 1
ATOM 917 N N . ILE A 1 112 ? 7.93 -17.719 -6.809 1 92.19 112 ILE A N 1
ATOM 918 C CA . ILE A 1 112 ? 7.762 -16.312 -6.434 1 92.19 112 ILE A CA 1
ATOM 919 C C . ILE A 1 112 ? 7.93 -16.156 -4.926 1 92.19 112 ILE A C 1
ATOM 921 O O . ILE A 1 112 ? 8.766 -15.383 -4.465 1 92.19 112 ILE A O 1
ATOM 925 N N . PRO A 1 113 ? 7.137 -16.953 -4.102 1 88.38 113 PRO A N 1
ATOM 926 C CA . PRO A 1 113 ? 7.328 -16.828 -2.654 1 88.38 113 PRO A CA 1
ATOM 927 C C . PRO A 1 113 ? 8.75 -17.156 -2.213 1 88.38 113 PRO A C 1
ATOM 929 O O . PRO A 1 113 ? 9.297 -16.484 -1.324 1 88.38 113 PRO A O 1
ATOM 932 N N . GLU A 1 114 ? 9.336 -18.078 -2.879 1 86.62 114 GLU A N 1
ATOM 933 C CA . GLU A 1 114 ? 10.695 -18.484 -2.533 1 86.62 114 GLU A CA 1
ATOM 934 C C . GLU A 1 114 ? 11.688 -17.359 -2.85 1 86.62 114 GLU A C 1
ATOM 936 O O . GLU A 1 114 ? 12.609 -17.109 -2.066 1 86.62 114 GLU A O 1
ATOM 941 N N . GLU A 1 115 ? 11.516 -16.75 -3.941 1 90.12 115 GLU A N 1
ATOM 942 C CA . GLU A 1 115 ? 12.398 -15.664 -4.352 1 90.12 115 GLU A CA 1
ATOM 943 C C . GLU A 1 115 ? 12.266 -14.469 -3.416 1 90.12 115 GLU A C 1
ATOM 945 O O . GLU A 1 115 ? 13.266 -13.82 -3.088 1 90.12 115 GLU A O 1
ATOM 950 N N . ILE A 1 116 ? 11.062 -14.195 -3.002 1 88.06 116 ILE A N 1
ATOM 951 C CA . ILE A 1 116 ? 10.828 -13.07 -2.102 1 88.06 116 ILE A CA 1
ATOM 952 C C . ILE A 1 116 ? 11.5 -13.336 -0.756 1 88.06 116 ILE A C 1
ATOM 954 O O . ILE A 1 116 ? 12.164 -12.453 -0.205 1 88.06 116 ILE A O 1
ATOM 958 N N . ILE A 1 117 ? 11.367 -14.547 -0.267 1 84.19 117 ILE A N 1
ATOM 959 C CA . ILE A 1 117 ? 11.969 -14.922 1.006 1 84.19 117 ILE A CA 1
ATOM 960 C C . ILE A 1 117 ? 13.492 -14.828 0.902 1 84.19 117 ILE A C 1
ATOM 962 O O . ILE A 1 117 ? 14.148 -14.328 1.812 1 84.19 117 ILE A O 1
ATOM 966 N N . SER A 1 118 ? 14.008 -15.258 -0.182 1 87.81 118 SER A N 1
ATOM 967 C CA . SER A 1 118 ? 15.453 -15.25 -0.392 1 87.81 118 SER A CA 1
ATOM 968 C C . SER A 1 118 ? 15.992 -13.828 -0.471 1 87.81 118 SER A C 1
ATOM 970 O O . SER A 1 118 ? 17.094 -13.539 0.014 1 87.81 118 SER A O 1
ATOM 972 N N . LYS A 1 119 ? 15.227 -12.922 -0.991 1 88.12 119 LYS A N 1
ATOM 973 C CA . LYS A 1 119 ? 15.656 -11.547 -1.187 1 88.12 119 LYS A CA 1
ATOM 974 C C . LYS A 1 119 ? 15.602 -10.758 0.121 1 88.12 119 LYS A C 1
ATOM 976 O O . LYS A 1 119 ? 16.406 -9.859 0.346 1 88.12 119 LYS A O 1
ATOM 981 N N . THR A 1 120 ? 14.695 -11.039 0.929 1 86.38 120 THR A N 1
ATOM 982 C CA . THR A 1 120 ? 14.453 -10.211 2.104 1 86.38 120 THR A CA 1
ATOM 983 C C . THR A 1 120 ? 15.141 -10.797 3.332 1 86.38 120 THR A C 1
ATOM 985 O O . THR A 1 120 ? 15.461 -10.07 4.273 1 86.38 120 THR A O 1
ATOM 988 N N . GLY A 1 121 ? 15.312 -12.094 3.344 1 84.12 121 GLY A N 1
ATOM 989 C CA . GLY A 1 121 ? 15.844 -12.742 4.531 1 84.12 121 GLY A CA 1
ATOM 990 C C . GLY A 1 121 ? 14.852 -12.789 5.68 1 84.12 121 GLY A C 1
ATOM 991 O O . GLY A 1 121 ? 15.227 -13.086 6.816 1 84.12 121 GLY A O 1
ATOM 992 N N . ILE A 1 122 ? 13.672 -12.438 5.41 1 80.31 122 ILE A N 1
ATOM 993 C CA . ILE A 1 122 ? 12.648 -12.5 6.449 1 80.31 122 ILE A CA 1
ATOM 994 C C . ILE A 1 122 ? 12.289 -13.961 6.727 1 80.31 122 ILE A C 1
ATOM 996 O O . ILE A 1 122 ? 12.016 -14.727 5.801 1 80.31 122 ILE A O 1
ATOM 1000 N N . THR A 1 123 ? 12.367 -14.281 8 1 80.56 123 THR A N 1
ATOM 1001 C CA . THR A 1 123 ? 12.109 -15.672 8.383 1 80.56 123 THR A CA 1
ATOM 1002 C C . THR A 1 123 ? 10.617 -15.969 8.383 1 80.56 123 THR A C 1
ATOM 1004 O O . THR A 1 123 ? 9.797 -15.047 8.445 1 80.56 123 THR A O 1
ATOM 1007 N N . GLU A 1 124 ? 10.352 -17.234 8.297 1 76.31 124 GLU A N 1
ATOM 1008 C CA . GLU A 1 124 ? 8.953 -17.672 8.367 1 76.31 124 GLU A CA 1
ATOM 1009 C C . GLU A 1 124 ? 8.305 -17.25 9.68 1 76.31 124 GLU A C 1
ATOM 1011 O O . GLU A 1 124 ? 7.133 -16.875 9.711 1 76.31 124 GLU A O 1
ATOM 1016 N N . GLU A 1 125 ? 9.094 -17.281 10.664 1 81.94 125 GLU A N 1
ATOM 1017 C CA . GLU A 1 125 ? 8.594 -16.906 11.977 1 81.94 125 GLU A CA 1
ATOM 1018 C C . GLU A 1 125 ? 8.258 -15.414 12.023 1 81.94 125 GLU A C 1
ATOM 1020 O O . GLU A 1 125 ? 7.207 -15.031 12.547 1 81.94 125 GLU A O 1
ATOM 1025 N N . GLU A 1 126 ? 9.086 -14.633 11.461 1 82.38 126 GLU A N 1
ATOM 1026 C CA . GLU A 1 126 ? 8.859 -13.188 11.422 1 82.38 126 GLU A CA 1
ATOM 1027 C C . GLU A 1 126 ? 7.617 -12.852 10.609 1 82.38 126 GLU A C 1
ATOM 1029 O O . GLU A 1 126 ? 6.812 -12.008 11.016 1 82.38 126 GLU A O 1
ATOM 1034 N N . ILE A 1 127 ? 7.445 -13.594 9.656 1 77.38 127 ILE A N 1
ATOM 1035 C CA . ILE A 1 127 ? 6.34 -13.32 8.742 1 77.38 127 ILE A CA 1
ATOM 1036 C C . ILE A 1 127 ? 5.02 -13.734 9.398 1 77.38 127 ILE A C 1
ATOM 1038 O O . ILE A 1 127 ? 4.023 -13.008 9.305 1 77.38 127 ILE A O 1
ATOM 1042 N N . THR A 1 128 ? 5.09 -14.852 10.023 1 82.31 128 THR A N 1
ATOM 1043 C CA . THR A 1 128 ? 3.891 -15.375 10.664 1 82.31 128 THR A CA 1
ATOM 1044 C C . THR A 1 128 ? 3.447 -14.461 11.805 1 82.31 128 THR A C 1
ATOM 1046 O O . THR A 1 128 ? 2.258 -14.164 11.945 1 82.31 128 THR A O 1
ATOM 1049 N N . ASP A 1 129 ? 4.379 -13.992 12.562 1 85.25 129 ASP A N 1
ATOM 1050 C CA . ASP A 1 129 ? 4.078 -13.078 13.664 1 85.25 129 ASP A CA 1
ATOM 1051 C C . ASP A 1 129 ? 3.504 -11.766 13.148 1 85.25 129 ASP A C 1
ATOM 1053 O O . ASP A 1 129 ? 2.518 -11.258 13.688 1 85.25 129 ASP A O 1
ATOM 1057 N N . LEU A 1 130 ? 4.047 -11.297 12.164 1 85.75 130 LEU A N 1
ATOM 1058 C CA . LEU A 1 130 ? 3.578 -10.055 11.57 1 85.75 130 LEU A CA 1
ATOM 1059 C C . LEU A 1 130 ? 2.182 -10.219 10.984 1 85.75 130 LEU A C 1
ATOM 1061 O O . LEU A 1 130 ? 1.316 -9.359 11.172 1 85.75 130 LEU A O 1
ATOM 1065 N N . LYS A 1 131 ? 1.983 -11.32 10.398 1 88.31 131 LYS A N 1
ATOM 1066 C CA . LYS A 1 131 ? 0.696 -11.594 9.766 1 88.31 131 LYS A CA 1
ATOM 1067 C C . LYS A 1 131 ? -0.428 -11.617 10.797 1 88.31 131 LYS A C 1
ATOM 1069 O O . LYS A 1 131 ? -1.516 -11.094 10.555 1 88.31 131 LYS A O 1
ATOM 1074 N N . VAL A 1 132 ? -0.149 -12.188 11.883 1 88.69 132 VAL A N 1
ATOM 1075 C CA . VAL A 1 132 ? -1.159 -12.297 12.93 1 88.69 132 VAL A CA 1
ATOM 1076 C C . VAL A 1 132 ? -1.571 -10.906 13.398 1 88.69 132 VAL A C 1
ATOM 1078 O O . VAL A 1 132 ? -2.762 -10.617 13.539 1 88.69 132 VAL A O 1
ATOM 1081 N N . LYS A 1 133 ? -0.637 -10.094 13.586 1 87.81 133 LYS A N 1
ATOM 1082 C CA . LYS A 1 133 ? -0.916 -8.734 14.031 1 87.81 133 LYS A CA 1
ATOM 1083 C C . LYS A 1 133 ? -1.629 -7.934 12.938 1 87.81 133 LYS A C 1
ATOM 1085 O O . LYS A 1 133 ? -2.576 -7.195 13.227 1 87.81 133 LYS A O 1
ATOM 1090 N N . LEU A 1 134 ? -1.195 -8.125 11.75 1 90.75 134 LEU A N 1
ATOM 1091 C CA . LEU A 1 134 ? -1.786 -7.422 10.617 1 90.75 134 LEU A CA 1
ATOM 1092 C C . LEU A 1 134 ? -3.234 -7.848 10.406 1 90.75 134 LEU A C 1
ATOM 1094 O O . LEU A 1 134 ? -4.105 -7.012 10.156 1 90.75 134 LEU A O 1
ATOM 1098 N N . ASP A 1 135 ? -3.449 -9.141 10.57 1 90.19 135 ASP A N 1
ATOM 1099 C CA . ASP A 1 135 ? -4.801 -9.648 10.367 1 90.19 135 ASP A CA 1
ATOM 1100 C C . ASP A 1 135 ? -5.758 -9.094 11.422 1 90.19 135 ASP A C 1
ATOM 1102 O O . ASP A 1 135 ? -6.91 -8.781 11.117 1 90.19 135 ASP A O 1
ATOM 1106 N N . ALA A 1 136 ? -5.312 -8.93 12.609 1 88.12 136 ALA A N 1
ATOM 1107 C CA . ALA A 1 136 ? -6.129 -8.359 13.672 1 88.12 136 ALA A CA 1
ATOM 1108 C C . ALA A 1 136 ? -6.457 -6.895 13.383 1 88.12 136 ALA A C 1
ATOM 1110 O O . ALA A 1 136 ? -7.59 -6.453 13.594 1 88.12 136 ALA A O 1
ATOM 1111 N N . ILE A 1 137 ? -5.527 -6.223 12.859 1 87.81 137 ILE A N 1
ATOM 1112 C CA . ILE A 1 137 ? -5.707 -4.809 12.547 1 87.81 137 ILE A CA 1
ATOM 1113 C C . ILE A 1 137 ? -6.621 -4.668 11.328 1 87.81 137 ILE A C 1
ATOM 1115 O O . ILE A 1 137 ? -7.465 -3.77 11.281 1 87.81 137 ILE A O 1
ATOM 1119 N N . LEU A 1 138 ? -6.41 -5.531 10.422 1 88.69 138 LEU A N 1
ATOM 1120 C CA . LEU A 1 138 ? -7.199 -5.5 9.188 1 88.69 138 LEU A CA 1
ATOM 1121 C C . LEU A 1 138 ? -8.688 -5.629 9.5 1 88.69 138 LEU A C 1
ATOM 1123 O O . LEU A 1 138 ? -9.508 -4.941 8.891 1 88.69 138 LEU A O 1
ATOM 1127 N N . ILE A 1 139 ? -9.023 -6.441 10.438 1 89.25 139 ILE A N 1
ATOM 1128 C CA . ILE A 1 139 ? -10.414 -6.637 10.828 1 89.25 139 ILE A CA 1
ATOM 1129 C C . ILE A 1 139 ? -10.984 -5.324 11.367 1 89.25 139 ILE A C 1
ATOM 1131 O O . ILE A 1 139 ? -12.125 -4.961 11.047 1 89.25 139 ILE A O 1
ATOM 1135 N N . LYS A 1 140 ? -10.203 -4.602 12.055 1 86.56 140 LYS A N 1
ATOM 1136 C CA . LYS A 1 140 ? -10.633 -3.316 12.602 1 86.56 140 LYS A CA 1
ATOM 1137 C C . LYS A 1 140 ? -10.797 -2.277 11.5 1 86.56 140 LYS A C 1
ATOM 1139 O O . LYS A 1 140 ? -11.727 -1.466 11.531 1 86.56 140 LYS A O 1
ATOM 1144 N N . LEU A 1 141 ? -9.906 -2.402 10.516 1 87.12 141 LEU A N 1
ATOM 1145 C CA . LEU A 1 141 ? -9.93 -1.432 9.43 1 87.12 141 LEU A CA 1
ATOM 1146 C C . LEU A 1 141 ? -11.133 -1.664 8.516 1 87.12 141 LEU A C 1
ATOM 1148 O O . LEU A 1 141 ? -11.781 -0.709 8.086 1 87.12 141 LEU A O 1
ATOM 1152 N N . ILE A 1 142 ? -11.406 -2.924 8.297 1 86.12 142 ILE A N 1
ATOM 1153 C CA . ILE A 1 142 ? -12.508 -3.271 7.41 1 86.12 142 ILE A CA 1
ATOM 1154 C C . ILE A 1 142 ? -13.836 -2.896 8.062 1 86.12 142 ILE A C 1
ATOM 1156 O O . ILE A 1 142 ? -14.758 -2.447 7.383 1 86.12 142 ILE A O 1
ATOM 1160 N N . ASP A 1 143 ? -13.867 -2.941 9.398 1 82.75 143 ASP A N 1
ATOM 1161 C CA . ASP A 1 143 ? -15.094 -2.666 10.141 1 82.75 143 ASP A CA 1
ATOM 1162 C C . ASP A 1 143 ? -15.289 -1.165 10.352 1 82.75 143 ASP A C 1
ATOM 1164 O O . ASP A 1 143 ? -16.375 -0.72 10.734 1 82.75 143 ASP A O 1
ATOM 1168 N N . ALA A 1 144 ? -14.273 -0.407 10.117 1 79.5 144 ALA A N 1
ATOM 1169 C CA . ALA A 1 144 ? -14.328 1.03 10.375 1 79.5 144 ALA A CA 1
ATOM 1170 C C . ALA A 1 144 ? -14.984 1.769 9.211 1 79.5 144 ALA A C 1
ATOM 1172 O O . ALA A 1 144 ? -14.945 1.305 8.07 1 79.5 144 ALA A O 1
ATOM 1173 N N . MET B 1 1 ? 1.419 -28.828 1.894 1 66.38 1 MET B N 1
ATOM 1174 C CA . MET B 1 1 ? 0.977 -29.172 0.543 1 66.38 1 MET B CA 1
ATOM 1175 C C . MET B 1 1 ? 1.687 -28.297 -0.493 1 66.38 1 MET B C 1
ATOM 1177 O O . MET B 1 1 ? 2.232 -27.25 -0.16 1 66.38 1 MET B O 1
ATOM 1181 N N . LYS B 1 2 ? 1.953 -28.828 -1.724 1 76.5 2 LYS B N 1
ATOM 1182 C CA . LYS B 1 2 ? 2.838 -28.312 -2.768 1 76.5 2 LYS B CA 1
ATOM 1183 C C . LYS B 1 2 ? 2.584 -26.828 -3.027 1 76.5 2 LYS B C 1
ATOM 1185 O O . LYS B 1 2 ? 3.527 -26.062 -3.188 1 76.5 2 LYS B O 1
ATOM 1190 N N . TYR B 1 3 ? 1.268 -26.422 -2.834 1 85.31 3 TYR B N 1
ATOM 1191 C CA . TYR B 1 3 ? 0.914 -25.062 -3.256 1 85.31 3 TYR B CA 1
ATOM 1192 C C . TYR B 1 3 ? 0.488 -24.219 -2.066 1 85.31 3 TYR B C 1
ATOM 1194 O O . TYR B 1 3 ? -0.178 -23.188 -2.232 1 85.31 3 TYR B O 1
ATOM 1202 N N . ASP B 1 4 ? 0.936 -24.594 -0.833 1 84.44 4 ASP B N 1
ATOM 1203 C CA . ASP B 1 4 ? 0.527 -23.859 0.367 1 84.44 4 ASP B CA 1
ATOM 1204 C C . ASP B 1 4 ? 1.078 -22.438 0.366 1 84.44 4 ASP B C 1
ATOM 1206 O O . ASP B 1 4 ? 0.421 -21.516 0.846 1 84.44 4 ASP B O 1
ATOM 1210 N N . SER B 1 5 ? 2.256 -22.344 -0.235 1 81.88 5 SER B N 1
ATOM 1211 C CA . SER B 1 5 ? 2.92 -21.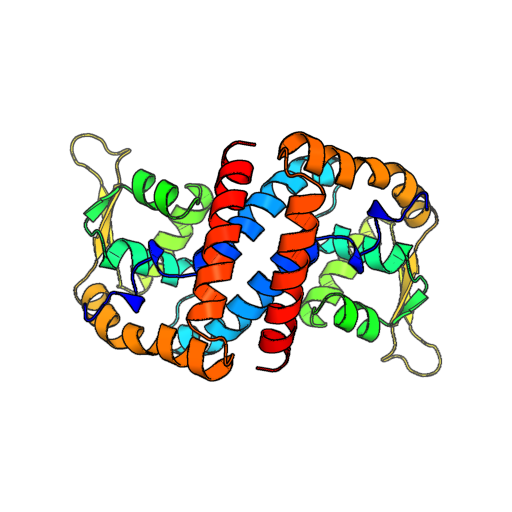047 -0.268 1 81.88 5 SER B CA 1
ATOM 1212 C C . SER B 1 5 ? 2.188 -20.078 -1.184 1 81.88 5 SER B C 1
ATOM 1214 O O . SER B 1 5 ? 2.436 -18.859 -1.142 1 81.88 5 SER B O 1
ATOM 1216 N N . LEU B 1 6 ? 1.195 -20.625 -1.932 1 88.5 6 LEU B N 1
ATOM 1217 C CA . LEU B 1 6 ? 0.493 -19.781 -2.887 1 88.5 6 LEU B CA 1
ATOM 1218 C C . LEU B 1 6 ? -0.91 -19.453 -2.389 1 88.5 6 LEU B C 1
ATOM 1220 O O . LEU B 1 6 ? -1.632 -18.672 -3.023 1 88.5 6 LEU B O 1
ATOM 1224 N N . LYS B 1 7 ? -1.234 -20 -1.244 1 88.25 7 LYS B N 1
ATOM 1225 C CA . LYS B 1 7 ? -2.531 -19.656 -0.662 1 88.25 7 LYS B CA 1
ATOM 1226 C C . LYS B 1 7 ? -2.555 -18.219 -0.157 1 88.25 7 LYS B C 1
ATOM 1228 O O . LYS B 1 7 ? -1.634 -17.781 0.539 1 88.25 7 LYS B O 1
ATOM 1233 N N . LEU B 1 8 ? -3.639 -17.516 -0.517 1 86.5 8 LEU B N 1
ATOM 1234 C CA . LEU B 1 8 ? -3.775 -16.109 -0.14 1 86.5 8 LEU B CA 1
ATOM 1235 C C . LEU B 1 8 ? -3.645 -15.938 1.369 1 86.5 8 LEU B C 1
ATOM 1237 O O . LEU B 1 8 ? -2.955 -15.023 1.837 1 86.5 8 LEU B O 1
ATOM 1241 N N . LYS B 1 9 ? -4.242 -16.875 2.113 1 80.56 9 LYS B N 1
ATOM 1242 C CA . LYS B 1 9 ? -4.262 -16.797 3.57 1 80.56 9 LYS B CA 1
ATOM 1243 C C . LYS B 1 9 ? -2.855 -16.922 4.148 1 80.56 9 LYS B C 1
ATOM 1245 O O . LYS B 1 9 ? -2.605 -16.531 5.285 1 80.56 9 LYS B O 1
ATOM 1250 N N . ASN B 1 10 ? -1.972 -17.5 3.328 1 78.81 10 ASN B N 1
ATOM 1251 C CA . ASN B 1 10 ? -0.61 -17.719 3.803 1 78.81 10 ASN B CA 1
ATOM 1252 C C . ASN B 1 10 ? 0.329 -16.609 3.346 1 78.81 10 ASN B C 1
ATOM 1254 O O . ASN B 1 10 ? 1.502 -16.578 3.723 1 78.81 10 ASN B O 1
ATOM 1258 N N . GLN B 1 11 ? -0.214 -15.703 2.545 1 79.88 11 GLN B N 1
ATOM 1259 C CA . GLN B 1 11 ? 0.593 -14.602 2.023 1 79.88 11 GLN B CA 1
ATOM 1260 C C . GLN B 1 11 ? 0.642 -13.438 3.01 1 79.88 11 GLN B C 1
ATOM 1262 O O . GLN B 1 11 ? -0.282 -12.625 3.062 1 79.88 11 GLN B O 1
ATOM 1267 N N . ALA B 1 12 ? 1.72 -13.398 3.797 1 80.5 12 ALA B N 1
ATOM 1268 C CA . ALA B 1 12 ? 1.896 -12.289 4.734 1 80.5 12 ALA B CA 1
ATOM 1269 C C . ALA B 1 12 ? 1.979 -10.953 4 1 80.5 12 ALA B C 1
ATOM 1271 O O . ALA B 1 12 ? 1.503 -9.93 4.5 1 80.5 12 ALA B O 1
ATOM 1272 N N . CYS B 1 13 ? 2.48 -11.055 2.816 1 83.75 13 CYS B N 1
ATOM 1273 C CA . CYS B 1 13 ? 2.602 -9.859 1.996 1 83.75 13 CYS B CA 1
ATOM 1274 C C . CYS B 1 13 ? 1.229 -9.312 1.623 1 83.75 13 CYS B C 1
ATOM 1276 O O . CYS B 1 13 ? 1.041 -8.094 1.54 1 83.75 13 CYS B O 1
ATOM 1278 N N . PHE B 1 14 ? 0.24 -10.188 1.567 1 89.12 14 PHE B N 1
ATOM 1279 C CA . PHE B 1 14 ? -1.114 -9.742 1.261 1 89.12 14 PHE B CA 1
ATOM 1280 C C . PHE B 1 14 ? -1.716 -8.984 2.441 1 89.12 14 PHE B C 1
ATOM 1282 O O . PHE B 1 14 ? -2.357 -7.949 2.26 1 89.12 14 PHE B O 1
ATOM 1289 N N . SER B 1 15 ? -1.496 -9.516 3.639 1 90.25 15 SER B N 1
ATOM 1290 C CA . SER B 1 15 ? -2.02 -8.852 4.832 1 90.25 15 SER B CA 1
ATOM 1291 C C . SER B 1 15 ? -1.438 -7.453 4.988 1 90.25 15 SER B C 1
ATOM 1293 O O . SER B 1 15 ? -2.152 -6.516 5.348 1 90.25 15 SER B O 1
ATOM 1295 N N . LEU B 1 16 ? -0.181 -7.395 4.719 1 91 16 LEU B N 1
ATOM 1296 C CA . LEU B 1 16 ? 0.491 -6.102 4.789 1 91 16 LEU B CA 1
ATOM 1297 C C . LEU B 1 16 ? -0.091 -5.133 3.764 1 91 16 LEU B C 1
ATOM 1299 O O . LEU B 1 16 ? -0.46 -4.008 4.109 1 91 16 LEU B O 1
ATOM 1303 N N . TYR B 1 17 ? -0.224 -5.605 2.621 1 91.19 17 TYR B N 1
ATOM 1304 C CA . TYR B 1 17 ? -0.786 -4.82 1.528 1 91.19 17 TYR B CA 1
ATOM 1305 C C . TYR B 1 17 ? -2.223 -4.414 1.83 1 91.19 17 TYR B C 1
ATOM 1307 O O . TYR B 1 17 ? -2.58 -3.24 1.711 1 91.19 17 TYR B O 1
ATOM 1315 N N . ALA B 1 18 ? -3.053 -5.363 2.252 1 92.19 18 ALA B N 1
ATOM 1316 C CA . ALA B 1 18 ? -4.469 -5.125 2.529 1 92.19 18 ALA B CA 1
ATOM 1317 C C . ALA B 1 18 ? -4.641 -4.125 3.668 1 92.19 18 ALA B C 1
ATOM 1319 O O . ALA B 1 18 ? -5.492 -3.232 3.596 1 92.19 18 ALA B O 1
ATOM 1320 N N . CYS B 1 19 ? -3.809 -4.223 4.637 1 91.56 19 CYS B N 1
ATOM 1321 C CA . CYS B 1 19 ? -3.871 -3.299 5.762 1 91.56 19 CYS B CA 1
ATOM 1322 C C . CYS B 1 19 ? -3.531 -1.88 5.32 1 91.56 19 CYS B C 1
ATOM 1324 O O . CYS B 1 19 ? -4.227 -0.929 5.684 1 91.56 19 CYS B O 1
ATOM 1326 N N . SER B 1 20 ? -2.475 -1.795 4.582 1 92.31 20 SER B N 1
ATOM 1327 C CA . SER B 1 20 ? -2.072 -0.482 4.094 1 92.31 20 SER B CA 1
ATOM 1328 C C . SER B 1 20 ? -3.152 0.134 3.211 1 92.31 20 SER B C 1
ATOM 1330 O O . SER B 1 20 ? -3.51 1.302 3.381 1 92.31 20 SER B O 1
ATOM 1332 N N . LYS B 1 21 ? -3.695 -0.643 2.354 1 92.56 21 LYS B N 1
ATOM 1333 C CA . LYS B 1 21 ? -4.73 -0.183 1.433 1 92.56 21 LYS B CA 1
ATOM 1334 C C . LYS B 1 21 ? -5.969 0.292 2.191 1 92.56 21 LYS B C 1
ATOM 1336 O O . LYS B 1 21 ? -6.488 1.375 1.92 1 92.56 21 LYS B O 1
ATOM 1341 N N . GLU B 1 22 ? -6.402 -0.507 3.143 1 91.88 22 GLU B N 1
ATOM 1342 C CA . GLU B 1 22 ? -7.594 -0.162 3.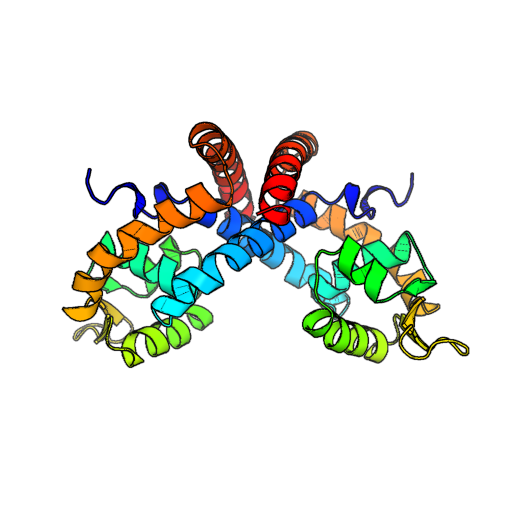912 1 91.88 22 GLU B CA 1
ATOM 1343 C C . GLU B 1 22 ? -7.352 1.068 4.781 1 91.88 22 GLU B C 1
ATOM 1345 O O . GLU B 1 22 ? -8.258 1.887 4.973 1 91.88 22 GLU B O 1
ATOM 1350 N N . LEU B 1 23 ? -6.18 1.121 5.301 1 89.69 23 LEU B N 1
ATOM 1351 C CA . LEU B 1 23 ? -5.836 2.287 6.109 1 89.69 23 LEU B CA 1
ATOM 1352 C C . LEU B 1 23 ? -5.867 3.559 5.27 1 89.69 23 LEU B C 1
ATOM 1354 O O . LEU B 1 23 ? -6.449 4.566 5.68 1 89.69 23 LEU B O 1
ATOM 1358 N N . ILE B 1 24 ? -5.277 3.508 4.102 1 92.31 24 ILE B N 1
ATOM 1359 C CA . ILE B 1 24 ? -5.25 4.66 3.205 1 92.31 24 ILE B CA 1
ATOM 1360 C C . ILE B 1 24 ? -6.672 5.02 2.783 1 92.31 24 ILE B C 1
ATOM 1362 O O . ILE B 1 24 ? -7 6.199 2.637 1 92.31 24 ILE B O 1
ATOM 1366 N N . ARG B 1 25 ? -7.465 4 2.643 1 91.81 25 ARG B N 1
ATOM 1367 C CA . ARG B 1 25 ? -8.867 4.234 2.32 1 91.81 25 ARG B CA 1
ATOM 1368 C C . ARG B 1 25 ? -9.539 5.09 3.387 1 91.81 25 ARG B C 1
ATOM 1370 O O . ARG B 1 25 ? -10.352 5.961 3.068 1 91.81 25 ARG B O 1
ATOM 1377 N N . LEU B 1 26 ? -9.18 4.938 4.625 1 91.44 26 LEU B N 1
ATOM 1378 C CA . LEU B 1 26 ? -9.766 5.68 5.734 1 91.44 26 LEU B CA 1
ATOM 1379 C C . LEU B 1 26 ? -9.273 7.125 5.738 1 91.44 26 LEU B C 1
ATOM 1381 O O . LEU B 1 26 ? -9.977 8.023 6.215 1 91.44 26 LEU B O 1
ATOM 1385 N N . TYR B 1 27 ? -8.102 7.297 5.172 1 93.62 27 TYR B N 1
ATOM 1386 C CA . TYR B 1 27 ? -7.543 8.641 5.109 1 93.62 27 TYR B CA 1
ATOM 1387 C C . TYR B 1 27 ? -8.234 9.469 4.035 1 93.62 27 TYR B C 1
ATOM 1389 O O . TYR B 1 27 ? -8.297 10.703 4.133 1 93.62 27 TYR B O 1
ATOM 1397 N N . LYS B 1 28 ? -8.711 8.82 3.082 1 94.81 28 LYS B N 1
ATOM 1398 C CA . LYS B 1 28 ? -9.148 9.484 1.854 1 94.81 28 LYS B CA 1
ATOM 1399 C C . LYS B 1 28 ? -10.211 10.539 2.145 1 94.81 28 LYS B C 1
ATOM 1401 O O . LYS B 1 28 ? -10.039 11.711 1.798 1 94.81 28 LYS B O 1
ATOM 1406 N N . PRO B 1 29 ? -11.305 10.18 2.846 1 94.5 29 PRO B N 1
ATOM 1407 C CA . PRO B 1 29 ? -12.336 11.195 3.08 1 94.5 29 PRO B CA 1
ATOM 1408 C C . PRO B 1 29 ? -11.828 12.367 3.926 1 94.5 29 PRO B C 1
ATOM 1410 O O . PRO B 1 29 ? -12.281 13.5 3.756 1 94.5 29 PRO B O 1
ATOM 1413 N N . ILE B 1 30 ? -10.898 12.125 4.785 1 94.44 30 ILE B N 1
ATOM 1414 C CA . ILE B 1 30 ? -10.344 13.164 5.645 1 94.44 30 ILE B CA 1
ATOM 1415 C C . ILE B 1 30 ? -9.43 14.078 4.828 1 94.44 30 ILE B C 1
ATOM 1417 O O . ILE B 1 30 ? -9.531 15.297 4.914 1 94.44 30 ILE B O 1
ATOM 1421 N N . LEU B 1 31 ? -8.609 13.469 3.961 1 95.12 31 LEU B N 1
ATOM 1422 C CA . LEU B 1 31 ? -7.637 14.211 3.17 1 95.12 31 LEU B CA 1
ATOM 1423 C C . LEU B 1 31 ? -8.32 14.961 2.031 1 95.12 31 LEU B C 1
ATOM 1425 O O . LEU B 1 31 ? -7.828 16 1.585 1 95.12 31 LEU B O 1
ATOM 1429 N N . ASP B 1 32 ? -9.5 14.414 1.638 1 94.94 32 ASP B N 1
ATOM 1430 C CA . ASP B 1 32 ? -10.297 15.102 0.622 1 94.94 32 ASP B CA 1
ATOM 1431 C C . ASP B 1 32 ? -10.695 16.5 1.088 1 94.94 32 ASP B C 1
ATOM 1433 O O . ASP B 1 32 ? -10.805 17.422 0.277 1 94.94 32 ASP B O 1
ATOM 1437 N N . GLU B 1 33 ? -10.859 16.609 2.34 1 93.12 33 GLU B N 1
ATOM 1438 C CA . GLU B 1 33 ? -11.203 17.906 2.902 1 93.12 33 GLU B CA 1
ATOM 1439 C C . GLU B 1 33 ? -10.086 18.922 2.676 1 93.12 33 GLU B C 1
ATOM 1441 O O . GLU B 1 33 ? -10.328 20.125 2.646 1 93.12 33 GLU B O 1
ATOM 1446 N N . PHE B 1 34 ? -8.898 18.422 2.488 1 91.81 34 PHE B N 1
ATOM 1447 C CA . PHE B 1 34 ? -7.73 19.281 2.291 1 91.81 34 PHE B CA 1
ATOM 1448 C C . PHE B 1 34 ? -7.293 19.266 0.831 1 91.81 34 PHE B C 1
ATOM 1450 O O . PHE B 1 34 ? -6.305 19.906 0.469 1 91.81 34 PHE B O 1
ATOM 1457 N N . ASN B 1 35 ? -7.965 18.484 0.034 1 92.19 35 ASN B N 1
ATOM 1458 C CA . ASN B 1 35 ? -7.656 18.328 -1.385 1 92.19 35 ASN B CA 1
ATOM 1459 C C . ASN B 1 35 ? -6.246 17.781 -1.599 1 92.19 35 ASN B C 1
ATOM 1461 O O . ASN B 1 35 ? -5.5 18.297 -2.436 1 92.19 35 ASN B O 1
ATOM 1465 N N . ILE B 1 36 ? -5.879 16.844 -0.728 1 94.31 36 ILE B N 1
ATOM 1466 C CA . ILE B 1 36 ? -4.578 16.219 -0.892 1 94.31 36 ILE B CA 1
ATOM 1467 C C . ILE B 1 36 ? -4.734 14.695 -0.83 1 94.31 36 ILE B C 1
ATOM 1469 O O . ILE B 1 36 ? -5.734 14.188 -0.322 1 94.31 36 ILE B O 1
ATOM 1473 N N . THR B 1 37 ? -3.725 14.023 -1.336 1 94.38 37 THR B N 1
ATOM 1474 C CA . THR B 1 37 ? -3.635 12.57 -1.258 1 94.38 37 THR B CA 1
ATOM 1475 C C . THR B 1 37 ? -2.764 12.148 -0.08 1 94.38 37 THR B C 1
ATOM 1477 O O . THR B 1 37 ? -2.193 12.992 0.614 1 94.38 37 THR B O 1
ATOM 1480 N N . TYR B 1 38 ? -2.764 10.875 0.117 1 94.44 38 TYR B N 1
ATOM 1481 C CA . TYR B 1 38 ? -1.977 10.367 1.235 1 94.44 38 TYR B CA 1
ATOM 1482 C C . TYR B 1 38 ? -0.496 10.672 1.042 1 94.44 38 TYR B C 1
ATOM 1484 O O . TYR B 1 38 ? 0.189 11.078 1.983 1 94.44 38 TYR B O 1
ATOM 1492 N N . THR B 1 39 ? 0.001 10.523 -0.154 1 94.25 39 THR B N 1
ATOM 1493 C CA . THR B 1 39 ? 1.417 10.75 -0.418 1 94.25 39 THR B CA 1
ATOM 1494 C C . THR B 1 39 ? 1.769 12.227 -0.224 1 94.25 39 THR B C 1
ATOM 1496 O O . THR B 1 39 ? 2.854 12.555 0.261 1 94.25 39 THR B O 1
ATOM 1499 N N . GLN B 1 40 ? 0.817 13.031 -0.572 1 94.75 40 GLN B N 1
ATOM 1500 C CA . GLN B 1 40 ? 1.018 14.453 -0.327 1 94.75 40 GLN B CA 1
ATOM 1501 C C . GLN B 1 40 ? 1.02 14.758 1.168 1 94.75 40 GLN B C 1
ATOM 1503 O O . GLN B 1 40 ? 1.821 15.57 1.641 1 94.75 40 GLN B O 1
ATOM 1508 N N . TYR B 1 41 ? 0.177 14.078 1.839 1 95.69 41 TYR B N 1
ATOM 1509 C CA . TYR B 1 41 ? 0.084 14.258 3.283 1 95.69 41 TYR B CA 1
ATOM 1510 C C . TYR B 1 41 ? 1.39 13.867 3.967 1 95.69 41 TYR B C 1
ATOM 1512 O O . TYR B 1 41 ? 1.924 14.633 4.777 1 95.69 41 TYR B O 1
ATOM 1520 N N . ILE B 1 42 ? 1.941 12.734 3.666 1 95.12 42 ILE B N 1
ATOM 1521 C CA . ILE B 1 42 ? 3.166 12.312 4.34 1 95.12 42 ILE B CA 1
ATOM 1522 C C . ILE B 1 42 ? 4.316 13.234 3.939 1 95.12 42 ILE B C 1
ATOM 1524 O O . ILE B 1 42 ? 5.23 13.469 4.73 1 95.12 42 ILE B O 1
ATOM 1528 N N . THR B 1 43 ? 4.246 13.773 2.748 1 96 43 THR B N 1
ATOM 1529 C CA . THR B 1 43 ? 5.215 14.781 2.338 1 96 43 THR B CA 1
ATOM 1530 C C . THR B 1 43 ? 5.156 16 3.256 1 96 43 THR B C 1
ATOM 1532 O O . THR B 1 43 ? 6.188 16.484 3.725 1 96 43 THR B O 1
ATOM 1535 N N . LEU B 1 44 ? 3.971 16.406 3.525 1 96.69 44 LEU B N 1
ATOM 1536 C CA . LEU B 1 44 ? 3.771 17.578 4.391 1 96.69 44 LEU B CA 1
ATOM 1537 C C . LEU B 1 44 ? 4.227 17.266 5.812 1 96.69 44 LEU B C 1
ATOM 1539 O O . LEU B 1 44 ? 4.758 18.156 6.496 1 96.69 44 LEU B O 1
ATOM 1543 N N . LEU B 1 45 ? 4.016 16.078 6.242 1 95.94 45 LEU B N 1
ATOM 1544 C CA . LEU B 1 45 ? 4.477 15.688 7.566 1 95.94 45 LEU B CA 1
ATOM 1545 C C . LEU B 1 45 ? 5.98 15.922 7.711 1 95.94 45 LEU B C 1
ATOM 1547 O O . LEU B 1 45 ? 6.438 16.438 8.734 1 95.94 45 LEU B O 1
ATOM 1551 N N . VAL B 1 46 ? 6.727 15.539 6.684 1 96.19 46 VAL B N 1
ATOM 1552 C CA . VAL B 1 46 ? 8.172 15.727 6.711 1 96.19 46 VAL B CA 1
ATOM 1553 C C . VAL B 1 46 ? 8.5 17.219 6.711 1 96.19 46 VAL B C 1
ATOM 1555 O O . VAL B 1 46 ? 9.328 17.672 7.496 1 96.19 46 VAL B O 1
ATOM 1558 N N . LEU B 1 47 ? 7.754 17.922 5.898 1 96.81 47 LEU B N 1
ATOM 1559 C CA . LEU B 1 47 ? 8.039 19.344 5.734 1 96.81 47 LEU B CA 1
ATOM 1560 C C . LEU B 1 47 ? 7.68 20.125 6.996 1 96.81 47 LEU B C 1
ATOM 1562 O O . LEU B 1 47 ? 8.336 21.125 7.324 1 96.81 47 LEU B O 1
ATOM 1566 N N . TRP B 1 48 ? 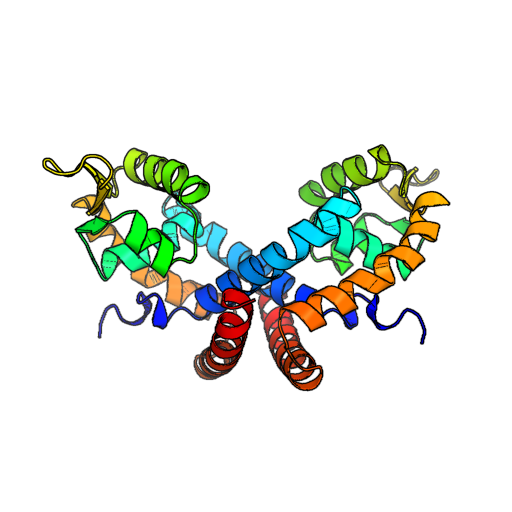6.684 19.656 7.68 1 96 48 TRP B N 1
ATOM 1567 C CA . TRP B 1 48 ? 6.285 20.281 8.93 1 96 48 TRP B CA 1
ATOM 1568 C C . TRP B 1 48 ? 7.336 20.062 10.016 1 96 48 TRP B C 1
ATOM 1570 O O . TRP B 1 48 ? 7.449 20.844 10.953 1 96 48 TRP B O 1
ATOM 1580 N N . GLU B 1 49 ? 8.117 19.078 9.844 1 94.12 49 GLU B N 1
ATOM 1581 C CA . GLU B 1 49 ? 9.195 18.781 10.781 1 94.12 49 GLU B CA 1
ATOM 1582 C C . GLU B 1 49 ? 10.5 19.438 10.344 1 94.12 49 GLU B C 1
ATOM 1584 O O . GLU B 1 49 ? 11.281 19.891 11.18 1 94.12 49 GLU B O 1
ATOM 1589 N N . GLU B 1 50 ? 10.734 19.359 9.062 1 94.38 50 GLU B N 1
ATOM 1590 C CA . GLU B 1 50 ? 11.945 19.922 8.477 1 94.38 50 GLU B CA 1
ATOM 1591 C C . GLU B 1 50 ? 11.633 20.688 7.188 1 94.38 50 GLU B C 1
ATOM 1593 O O . GLU B 1 50 ? 11.531 20.094 6.117 1 94.38 50 GLU B O 1
ATOM 1598 N N . ASP B 1 51 ? 11.703 21.984 7.309 1 93.88 51 ASP B N 1
ATOM 1599 C CA . ASP B 1 51 ? 11.422 22.859 6.172 1 93.88 51 ASP B CA 1
ATOM 1600 C C . ASP B 1 51 ? 12.68 23.109 5.344 1 93.88 51 ASP B C 1
ATOM 1602 O O . ASP B 1 51 ? 13.789 22.828 5.793 1 93.88 51 ASP B O 1
ATOM 1606 N N . ASP B 1 52 ? 12.477 23.516 4.207 1 94.62 52 ASP B N 1
ATOM 1607 C CA . ASP B 1 52 ? 13.578 23.906 3.332 1 94.62 52 ASP B CA 1
ATOM 1608 C C . ASP B 1 52 ? 14.539 22.734 3.115 1 94.62 52 ASP B C 1
ATOM 1610 O O . ASP B 1 52 ? 15.75 22.859 3.32 1 94.62 52 ASP B O 1
ATOM 1614 N N . ILE B 1 53 ? 13.969 21.656 2.697 1 95.88 53 ILE B N 1
ATOM 1615 C CA . ILE B 1 53 ? 14.711 20.406 2.557 1 95.88 53 ILE B CA 1
ATOM 1616 C C . ILE B 1 53 ? 14.961 20.125 1.079 1 95.88 53 ILE B C 1
ATOM 1618 O O . ILE B 1 53 ? 14.172 20.516 0.219 1 95.88 53 ILE B O 1
ATOM 1622 N N . LEU B 1 54 ? 16.047 19.438 0.811 1 95.81 54 LEU B N 1
ATOM 1623 C CA . LEU B 1 54 ? 16.359 19 -0.548 1 95.81 54 LEU B CA 1
ATOM 1624 C C . LEU B 1 54 ? 15.398 17.906 -0.993 1 95.81 54 LEU B C 1
ATOM 1626 O O . LEU B 1 54 ? 15.062 17.016 -0.208 1 95.81 54 LEU B O 1
ATOM 1630 N N . VAL B 1 55 ? 15.055 17.969 -2.246 1 94.69 55 VAL B N 1
ATOM 1631 C CA . VAL B 1 55 ? 14.172 16.938 -2.807 1 94.69 55 VAL B CA 1
ATOM 1632 C C . VAL B 1 55 ? 14.758 15.555 -2.547 1 94.69 55 VAL B C 1
ATOM 1634 O O . VAL B 1 55 ? 14.039 14.633 -2.162 1 94.69 55 VAL B O 1
ATOM 1637 N N . LYS B 1 56 ? 16.109 15.484 -2.697 1 93.44 56 LYS B N 1
ATOM 1638 C CA . LYS B 1 56 ? 16.766 14.195 -2.502 1 93.44 56 LYS B CA 1
ATOM 1639 C C . LYS B 1 56 ? 16.609 13.711 -1.062 1 93.44 56 LYS B C 1
ATOM 1641 O O . LYS B 1 56 ? 16.391 12.523 -0.818 1 93.44 56 LYS B O 1
ATOM 1646 N N . ASP B 1 57 ? 16.703 14.57 -0.125 1 95.19 57 ASP B N 1
ATOM 1647 C CA . ASP B 1 57 ? 16.562 14.227 1.286 1 95.19 57 ASP B CA 1
ATOM 1648 C C . ASP B 1 57 ? 15.117 13.875 1.627 1 95.19 57 ASP B C 1
ATOM 1650 O O . ASP B 1 57 ? 14.859 12.945 2.398 1 95.19 57 ASP B O 1
ATOM 1654 N N . LEU B 1 58 ? 14.203 14.617 1.036 1 95.25 58 LEU B N 1
ATOM 1655 C CA . LEU B 1 58 ? 12.781 14.344 1.198 1 95.25 58 LEU B CA 1
ATOM 1656 C C . LEU B 1 58 ? 12.438 12.945 0.686 1 95.25 58 LEU B C 1
ATOM 1658 O O . LEU B 1 58 ? 11.758 12.18 1.372 1 95.25 58 LEU B O 1
ATOM 1662 N N . GLY B 1 59 ? 12.953 12.633 -0.454 1 94.56 59 GLY B N 1
ATOM 1663 C CA . GLY B 1 59 ? 12.742 11.312 -1.022 1 94.56 59 GLY B CA 1
ATOM 1664 C C . GLY B 1 59 ? 13.281 10.195 -0.149 1 94.56 59 GLY B C 1
ATOM 1665 O O . GLY B 1 59 ? 12.625 9.164 0.031 1 94.56 59 GLY B O 1
ATOM 1666 N N . SER B 1 60 ? 14.469 10.438 0.478 1 93.38 60 SER B N 1
ATOM 1667 C CA . SER B 1 60 ? 15.094 9.461 1.362 1 93.38 60 SER B CA 1
ATOM 1668 C C . SER B 1 60 ? 14.25 9.219 2.609 1 93.38 60 SER B C 1
ATOM 1670 O O . SER B 1 60 ? 14.07 8.078 3.031 1 93.38 60 SER B O 1
ATOM 1672 N N . LYS B 1 61 ? 13.68 10.242 3.098 1 92.69 61 LYS B N 1
ATOM 1673 C CA . LYS B 1 61 ? 12.859 10.148 4.301 1 92.69 61 LYS B CA 1
ATOM 1674 C C . LYS B 1 61 ? 11.547 9.438 4.012 1 92.69 61 LYS B C 1
ATOM 1676 O O . LYS B 1 61 ? 11.039 8.688 4.852 1 92.69 61 LYS B O 1
ATOM 1681 N N . LEU B 1 62 ? 11.016 9.609 2.842 1 93.5 62 LEU B N 1
ATOM 1682 C CA . LEU B 1 62 ? 9.719 9.055 2.461 1 93.5 62 LEU B CA 1
ATOM 1683 C C . LEU B 1 62 ? 9.883 7.707 1.771 1 93.5 62 LEU B C 1
ATOM 1685 O O . LEU B 1 62 ? 8.898 7.004 1.531 1 93.5 62 LEU B O 1
ATOM 1689 N N . LEU B 1 63 ? 11.164 7.387 1.455 1 91.56 63 LEU B N 1
ATOM 1690 C CA . LEU B 1 63 ? 11.461 6.188 0.682 1 91.56 63 LEU B CA 1
ATOM 1691 C C . LEU B 1 63 ? 10.797 6.246 -0.691 1 91.56 63 LEU B C 1
ATOM 1693 O O . LEU B 1 63 ? 10.195 5.27 -1.14 1 91.56 63 LEU B O 1
ATOM 1697 N N . LEU B 1 64 ? 10.797 7.469 -1.268 1 91.56 64 LEU B N 1
ATOM 1698 C CA . LEU B 1 64 ? 10.25 7.68 -2.604 1 91.56 64 LEU B CA 1
ATOM 1699 C C . LEU B 1 64 ? 11.344 8.125 -3.57 1 91.56 64 LEU B C 1
ATOM 1701 O O . LEU B 1 64 ? 12.242 8.883 -3.193 1 91.56 64 LEU B O 1
ATOM 1705 N N . ALA B 1 65 ? 11.242 7.695 -4.77 1 88.56 65 ALA B N 1
ATOM 1706 C CA . ALA B 1 65 ? 12.18 8.094 -5.812 1 88.56 65 ALA B CA 1
ATOM 1707 C C . ALA B 1 65 ? 11.766 9.414 -6.445 1 88.56 65 ALA B C 1
ATOM 1709 O O . ALA B 1 65 ? 10.609 9.844 -6.316 1 88.56 65 ALA B O 1
ATOM 1710 N N . SER B 1 66 ? 12.648 9.992 -7.125 1 86.56 66 SER B N 1
ATOM 1711 C CA . SER B 1 66 ? 12.43 11.305 -7.719 1 86.56 66 SER B CA 1
ATOM 1712 C C . SER B 1 66 ? 11.297 11.266 -8.742 1 86.56 66 SER B C 1
ATOM 1714 O O . SER B 1 66 ? 10.523 12.219 -8.859 1 86.56 66 SER B O 1
ATOM 1716 N N . ASN B 1 67 ? 11.188 10.258 -9.469 1 88.69 67 ASN B N 1
ATOM 1717 C CA . ASN B 1 67 ? 10.156 10.156 -10.5 1 88.69 67 ASN B CA 1
ATOM 1718 C C . ASN B 1 67 ? 8.758 10.227 -9.898 1 88.69 67 ASN B C 1
ATOM 1720 O O . ASN B 1 67 ? 7.809 10.641 -10.578 1 88.69 67 ASN B O 1
ATOM 1724 N N . THR B 1 68 ? 8.648 9.836 -8.648 1 87.94 68 THR B N 1
ATOM 1725 C CA . THR B 1 68 ? 7.391 9.945 -7.922 1 87.94 68 THR B CA 1
ATOM 1726 C C . THR B 1 68 ? 7.273 11.305 -7.238 1 87.94 68 THR B C 1
ATOM 1728 O O . THR B 1 68 ? 6.215 11.938 -7.273 1 87.94 68 THR B O 1
ATOM 1731 N N . LEU B 1 69 ? 8.359 11.812 -6.777 1 92.25 69 LEU B N 1
ATOM 1732 C CA . LEU B 1 69 ? 8.359 13.016 -5.949 1 92.25 69 LEU B CA 1
ATOM 1733 C C . LEU B 1 69 ? 8.094 14.258 -6.793 1 92.25 69 LEU B C 1
ATOM 1735 O O . LEU B 1 69 ? 7.363 15.156 -6.375 1 92.25 69 LEU B O 1
ATOM 1739 N N . THR B 1 70 ? 8.664 14.258 -7.945 1 90.62 70 THR B N 1
ATOM 1740 C CA . THR B 1 70 ? 8.602 15.469 -8.758 1 90.62 70 THR B CA 1
ATOM 1741 C C . THR B 1 70 ? 7.16 15.82 -9.094 1 90.62 70 THR B C 1
ATOM 1743 O O . THR B 1 70 ? 6.691 16.922 -8.781 1 90.62 70 THR B O 1
ATOM 1746 N N . PRO B 1 71 ? 6.449 14.844 -9.703 1 93.69 71 PRO B N 1
ATOM 1747 C CA . PRO B 1 71 ? 5.047 15.172 -9.977 1 93.69 71 PRO B CA 1
ATOM 1748 C C . PRO B 1 71 ? 4.246 15.438 -8.703 1 93.69 71 PRO B C 1
ATOM 1750 O O . PRO B 1 71 ? 3.369 16.312 -8.695 1 93.69 71 PRO B O 1
ATOM 1753 N N . LEU B 1 72 ? 4.527 14.734 -7.691 1 95 72 LEU B N 1
ATOM 1754 C CA . LEU B 1 72 ? 3.875 14.883 -6.398 1 95 72 LEU B CA 1
ATOM 1755 C C . LEU B 1 72 ? 4.086 16.297 -5.848 1 95 72 LEU B C 1
ATOM 1757 O O . LEU B 1 72 ? 3.131 16.953 -5.422 1 95 72 LEU B O 1
ATOM 1761 N N . LEU B 1 73 ? 5.309 16.734 -5.906 1 96.62 73 LEU B N 1
ATOM 1762 C CA . LEU B 1 73 ? 5.66 18.062 -5.395 1 96.62 73 LEU B CA 1
ATOM 1763 C C . LEU B 1 73 ? 5.035 19.156 -6.258 1 96.62 73 LEU B C 1
ATOM 1765 O O . LEU B 1 73 ? 4.629 20.188 -5.742 1 96.62 73 LEU B O 1
ATOM 1769 N N . LYS B 1 74 ? 4.996 18.859 -7.539 1 95.56 74 LYS B N 1
ATOM 1770 C CA . LYS B 1 74 ? 4.348 19.812 -8.445 1 95.56 74 LYS B CA 1
ATOM 1771 C C . LYS B 1 74 ? 2.879 20 -8.078 1 95.56 74 LYS B C 1
ATOM 1773 O O . LYS B 1 74 ? 2.383 21.125 -8.055 1 95.56 74 LYS B O 1
ATOM 1778 N N . LYS B 1 75 ? 2.203 19 -7.711 1 95.75 75 LYS B N 1
ATOM 1779 C CA . LYS B 1 75 ? 0.795 19.047 -7.332 1 95.75 75 LYS B CA 1
ATOM 1780 C C . LYS B 1 75 ? 0.61 19.812 -6.027 1 95.75 75 LYS B C 1
ATOM 1782 O O . LYS B 1 75 ? -0.309 20.625 -5.902 1 95.75 75 LYS B O 1
ATOM 1787 N N . ILE B 1 76 ? 1.496 19.594 -5.098 1 96.38 76 ILE B N 1
ATOM 1788 C CA . ILE B 1 76 ? 1.433 20.281 -3.809 1 96.38 76 ILE B CA 1
ATOM 1789 C C . ILE B 1 76 ? 1.723 21.766 -3.996 1 96.38 76 ILE B C 1
ATOM 1791 O O . ILE B 1 76 ? 1.087 22.625 -3.365 1 96.38 76 ILE B O 1
ATOM 1795 N N . GLU B 1 77 ? 2.631 22.016 -4.875 1 96.62 77 GLU B N 1
ATOM 1796 C CA . GLU B 1 77 ? 2.973 23.391 -5.188 1 96.62 77 GLU B CA 1
ATOM 1797 C C . GLU B 1 77 ? 1.807 24.109 -5.863 1 96.62 77 GLU B C 1
ATOM 1799 O O . GLU B 1 77 ? 1.521 25.281 -5.555 1 96.62 77 GLU B O 1
ATOM 1804 N N . ASN B 1 78 ? 1.146 23.375 -6.727 1 95.5 78 ASN B N 1
ATOM 1805 C CA . ASN B 1 78 ? 0.033 23.938 -7.484 1 95.5 78 ASN B CA 1
ATOM 1806 C C . ASN B 1 78 ? -1.112 24.359 -6.566 1 95.5 78 ASN B C 1
ATOM 1808 O O . ASN B 1 78 ? -1.837 25.312 -6.863 1 95.5 78 ASN B O 1
ATOM 1812 N N . VAL B 1 79 ? -1.207 23.719 -5.48 1 93.25 79 VAL B N 1
ATOM 1813 C CA . VAL B 1 79 ? -2.281 24.078 -4.559 1 93.25 79 VAL B CA 1
ATOM 1814 C C . VAL B 1 79 ? -1.776 25.109 -3.549 1 93.25 79 VAL B C 1
ATOM 1816 O O . VAL B 1 79 ? -2.496 25.469 -2.619 1 93.25 79 VAL B O 1
ATOM 1819 N N . GLY B 1 80 ? -0.519 25.453 -3.656 1 95.56 80 GLY B N 1
ATOM 1820 C CA . GLY B 1 80 ? 0.012 26.609 -2.953 1 95.56 80 GLY B CA 1
ATOM 1821 C C . GLY B 1 80 ? 0.57 26.266 -1.584 1 95.56 80 GLY B C 1
ATOM 1822 O O . GLY B 1 80 ? 0.715 27.156 -0.731 1 95.56 80 GLY B O 1
ATOM 1823 N N . LEU B 1 81 ? 0.9 25 -1.306 1 97.31 81 LEU B N 1
ATOM 1824 C CA . LEU B 1 81 ? 1.317 24.578 0.028 1 97.31 81 LEU B CA 1
ATOM 1825 C C . LEU B 1 81 ? 2.836 24.625 0.16 1 97.31 81 LEU B C 1
ATOM 1827 O O . LEU B 1 81 ? 3.365 24.719 1.271 1 97.31 81 LEU B O 1
ATOM 1831 N N . ILE B 1 82 ? 3.49 24.531 -1.013 1 98 82 ILE B N 1
ATOM 1832 C CA . ILE B 1 82 ? 4.949 24.531 -0.976 1 98 82 ILE B CA 1
ATOM 1833 C C . ILE B 1 82 ? 5.496 25.344 -2.146 1 98 82 ILE B C 1
ATOM 1835 O O . ILE B 1 82 ? 4.754 25.703 -3.064 1 98 82 ILE B O 1
ATOM 1839 N N . GLU B 1 83 ? 6.723 25.688 -2.023 1 97.62 83 GLU B N 1
ATOM 1840 C CA . GLU B 1 83 ? 7.492 26.297 -3.107 1 97.62 83 GLU B CA 1
ATOM 1841 C C . GLU B 1 83 ? 8.773 25.516 -3.373 1 97.62 83 GLU B C 1
ATOM 1843 O O . GLU B 1 83 ? 9.406 25.016 -2.439 1 97.62 83 GLU B O 1
ATOM 1848 N N . ARG B 1 84 ? 9.086 25.375 -4.586 1 95.12 84 ARG B N 1
ATOM 1849 C CA . ARG B 1 84 ? 10.336 24.75 -5 1 95.12 84 ARG B CA 1
ATOM 1850 C C . ARG B 1 84 ? 11.344 25.797 -5.473 1 95.12 84 ARG B C 1
ATOM 1852 O O . ARG B 1 84 ? 10.992 26.703 -6.246 1 95.12 84 ARG B O 1
ATOM 1859 N N . ARG B 1 85 ? 12.508 25.656 -4.961 1 93.88 85 ARG B N 1
ATOM 1860 C CA . ARG B 1 85 ? 13.555 26.609 -5.312 1 93.88 85 ARG B CA 1
ATOM 1861 C C . ARG B 1 85 ? 14.844 25.891 -5.711 1 93.88 85 ARG B C 1
ATOM 1863 O O . ARG B 1 85 ? 15.328 25.031 -4.977 1 93.88 85 ARG B O 1
ATOM 1870 N N . ARG B 1 86 ? 15.344 26.266 -6.785 1 92.81 86 ARG B N 1
ATOM 1871 C CA . ARG B 1 86 ? 16.609 25.672 -7.23 1 92.81 86 ARG B CA 1
ATOM 1872 C C . ARG B 1 86 ? 17.797 26.375 -6.578 1 92.81 86 ARG B C 1
ATOM 1874 O O . ARG B 1 86 ? 17.781 27.594 -6.398 1 92.81 86 ARG B O 1
ATOM 1881 N N . ASP B 1 87 ? 18.766 25.562 -6.258 1 90.75 87 ASP B N 1
ATOM 1882 C CA . ASP B 1 87 ? 20.016 26.078 -5.703 1 90.75 87 ASP B CA 1
ATOM 1883 C C . ASP B 1 87 ? 20.781 26.906 -6.746 1 90.75 87 ASP B C 1
ATOM 1885 O O . ASP B 1 87 ? 20.906 26.484 -7.898 1 90.75 87 ASP B O 1
ATOM 1889 N N . LYS B 1 88 ? 21.25 28 -6.355 1 90.75 88 LYS B N 1
ATOM 1890 C CA . LYS B 1 88 ? 21.969 28.891 -7.262 1 90.75 88 LYS B CA 1
ATOM 1891 C C . LYS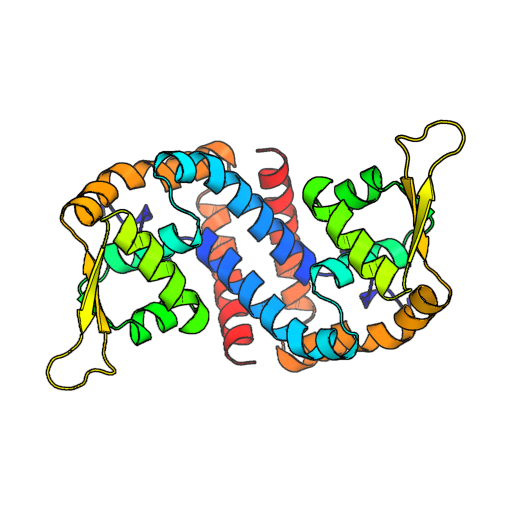 B 1 88 ? 23.312 28.297 -7.676 1 90.75 88 LYS B C 1
ATOM 1893 O O . LYS B 1 88 ? 23.781 28.516 -8.797 1 90.75 88 LYS B O 1
ATOM 1898 N N . ASN B 1 89 ? 23.891 27.609 -6.848 1 91.69 89 ASN B N 1
ATOM 1899 C CA . ASN B 1 89 ? 25.219 27.078 -7.074 1 91.69 89 ASN B CA 1
ATOM 1900 C C . ASN B 1 89 ? 25.188 25.688 -7.727 1 91.69 89 ASN B C 1
ATOM 1902 O O . ASN B 1 89 ? 26.141 25.281 -8.375 1 91.69 89 ASN B O 1
ATOM 1906 N N . ASP B 1 90 ? 24.141 24.938 -7.43 1 90.62 90 ASP B N 1
ATOM 1907 C CA . ASP B 1 90 ? 23.953 23.609 -8.008 1 90.62 90 ASP B CA 1
ATOM 1908 C C . ASP B 1 90 ? 22.5 23.375 -8.383 1 90.62 90 ASP B C 1
ATOM 1910 O O . ASP B 1 90 ? 21.703 22.922 -7.562 1 90.62 90 ASP B O 1
ATOM 1914 N N . GLU B 1 91 ? 22.203 23.516 -9.609 1 86.5 91 GLU B N 1
ATOM 1915 C CA . GLU B 1 91 ? 20.812 23.516 -10.078 1 86.5 91 GLU B CA 1
ATOM 1916 C C . GLU B 1 91 ? 20.203 22.125 -9.977 1 86.5 91 GLU B C 1
ATOM 1918 O O . GLU B 1 91 ? 18.984 21.984 -10.078 1 86.5 91 GLU B O 1
ATOM 1923 N N . ARG B 1 92 ? 21.016 21.156 -9.734 1 83.69 92 ARG B N 1
ATOM 1924 C CA . ARG B 1 92 ? 20.469 19.812 -9.516 1 83.69 92 ARG B CA 1
ATOM 1925 C C . ARG B 1 92 ? 19.828 19.703 -8.133 1 83.69 92 ARG B C 1
ATOM 1927 O O . ARG B 1 92 ? 19.031 18.797 -7.887 1 83.69 92 ARG B O 1
ATOM 1934 N N . ASN B 1 93 ? 20.172 20.734 -7.406 1 90.88 93 ASN B N 1
ATOM 1935 C CA . ASN B 1 93 ? 19.609 20.781 -6.062 1 90.88 93 ASN B CA 1
ATOM 1936 C C . ASN B 1 93 ? 18.344 21.641 -6.012 1 90.88 93 ASN B C 1
ATOM 1938 O O . ASN B 1 93 ? 18.375 22.812 -6.363 1 90.88 93 ASN B O 1
ATOM 1942 N N . VAL B 1 94 ? 17.297 20.984 -5.672 1 93.75 94 VAL B N 1
ATOM 1943 C CA . VAL B 1 94 ? 16.016 21.688 -5.508 1 93.75 94 VAL B CA 1
ATOM 1944 C C . VAL B 1 94 ? 15.578 21.609 -4.051 1 93.75 94 VAL B C 1
ATOM 1946 O O . VAL B 1 94 ? 15.531 20.531 -3.459 1 93.75 94 VAL B O 1
ATOM 1949 N N . TYR B 1 95 ? 15.312 22.781 -3.539 1 96.12 95 TYR B N 1
ATOM 1950 C CA . TYR B 1 95 ? 14.828 22.875 -2.166 1 96.12 95 TYR B CA 1
ATOM 1951 C C . TYR B 1 95 ? 13.312 23.047 -2.135 1 96.12 95 TYR B C 1
ATOM 1953 O O . TYR B 1 95 ? 12.742 23.75 -2.969 1 96.12 95 TYR B O 1
ATOM 1961 N N . ILE B 1 96 ? 12.703 22.406 -1.146 1 97.31 96 ILE B N 1
ATOM 1962 C CA . ILE B 1 96 ? 11.266 22.5 -0.934 1 97.31 96 ILE B CA 1
ATOM 1963 C C . ILE B 1 96 ? 10.984 23.25 0.371 1 97.31 96 ILE B C 1
ATOM 1965 O O . ILE B 1 96 ? 11.492 22.875 1.429 1 97.31 96 ILE B O 1
ATOM 1969 N N . LYS B 1 97 ? 10.188 24.266 0.227 1 97.44 97 LYS B N 1
ATOM 1970 C CA . LYS B 1 97 ? 9.844 25.078 1.389 1 97.44 97 LYS B CA 1
ATOM 1971 C C . LYS B 1 97 ? 8.336 25.266 1.511 1 97.44 97 LYS B C 1
ATOM 1973 O O . LYS B 1 97 ? 7.637 25.391 0.504 1 97.44 97 LYS B O 1
ATOM 1978 N N . LEU B 1 98 ? 7.887 25.25 2.76 1 97.94 98 LEU B N 1
ATOM 1979 C CA . LEU B 1 98 ? 6.473 25.5 3.004 1 97.94 98 LEU B CA 1
ATOM 1980 C C . LEU B 1 98 ? 6.121 26.953 2.73 1 97.94 98 LEU B C 1
ATOM 1982 O O . LEU B 1 98 ? 6.902 27.859 3.041 1 97.94 98 LEU B O 1
ATOM 1986 N N . THR B 1 99 ? 4.957 27.156 2.143 1 97.81 99 THR B N 1
ATOM 1987 C CA . THR B 1 99 ? 4.375 28.484 2.111 1 97.81 99 THR B CA 1
ATOM 1988 C C . THR B 1 99 ? 3.666 28.797 3.428 1 97.81 99 THR B C 1
ATOM 1990 O O . THR B 1 99 ? 3.594 27.953 4.316 1 97.81 99 THR B O 1
ATOM 1993 N N . GLU B 1 100 ? 3.221 30.031 3.551 1 97.31 100 GLU B N 1
ATOM 1994 C CA . GLU B 1 100 ? 2.41 30.391 4.711 1 97.31 100 GLU B CA 1
ATOM 1995 C C . GLU B 1 100 ? 1.171 29.5 4.812 1 97.31 100 GLU B C 1
ATOM 1997 O O . GLU B 1 100 ? 0.804 29.062 5.906 1 97.31 100 GLU B O 1
ATOM 2002 N N . LYS B 1 101 ? 0.661 29.188 3.666 1 96.62 101 LYS B N 1
ATOM 2003 C CA . LYS B 1 101 ? -0.505 28.312 3.609 1 96.62 101 LYS B CA 1
ATOM 2004 C C . LYS B 1 101 ? -0.163 26.922 4.105 1 96.62 101 LYS B C 1
ATOM 2006 O O . LYS B 1 101 ? -0.942 26.297 4.84 1 96.62 101 LYS B O 1
ATOM 2011 N N . GLY B 1 102 ? 0.998 26.406 3.68 1 96.75 102 GLY B N 1
ATOM 2012 C CA . GLY B 1 102 ? 1.46 25.094 4.113 1 96.75 102 GLY B CA 1
ATOM 2013 C C . GLY B 1 102 ? 1.703 25.016 5.609 1 96.75 102 GLY B C 1
ATOM 2014 O O . GLY B 1 102 ? 1.393 24 6.242 1 96.75 102 GLY B O 1
ATOM 2015 N N . ILE B 1 103 ? 2.166 26.109 6.148 1 96.56 103 ILE B N 1
ATOM 2016 C CA . ILE B 1 103 ? 2.434 26.188 7.582 1 96.56 103 ILE B CA 1
ATOM 2017 C C . ILE B 1 103 ? 1.113 26.219 8.352 1 96.56 103 ILE B C 1
ATOM 2019 O O . ILE B 1 103 ? 0.946 25.484 9.336 1 96.56 103 ILE B O 1
ATOM 2023 N N . GLU B 1 104 ? 0.192 26.938 7.852 1 95.56 104 GLU B N 1
ATOM 2024 C CA . GLU B 1 104 ? -1.104 27.094 8.508 1 95.56 104 GLU B CA 1
ATOM 2025 C C . GLU B 1 104 ? -1.888 25.781 8.492 1 95.56 104 GLU B C 1
ATOM 2027 O O . GLU B 1 104 ? -2.652 25.5 9.414 1 95.56 104 GLU B O 1
ATOM 2032 N N . MET B 1 105 ? -1.659 25.016 7.516 1 95.31 105 MET B N 1
ATOM 2033 C CA . MET B 1 105 ? -2.377 23.75 7.371 1 95.31 105 MET B CA 1
ATOM 2034 C C . MET B 1 105 ? -1.989 22.781 8.477 1 95.31 105 MET B C 1
ATOM 2036 O O . MET B 1 105 ? -2.742 21.859 8.789 1 95.31 105 MET B O 1
ATOM 2040 N N . LYS B 1 106 ? -0.818 22.953 9.023 1 95.06 106 LYS B N 1
ATOM 2041 C CA . LYS B 1 106 ? -0.323 22.078 10.078 1 95.06 106 LYS B CA 1
ATOM 2042 C C . LYS B 1 106 ? -1.301 22.016 11.242 1 95.06 106 LYS B C 1
ATOM 2044 O O . LYS B 1 106 ? -1.595 20.938 11.758 1 95.06 106 LYS B O 1
ATOM 2049 N N . GLU B 1 107 ? -1.835 23.188 11.562 1 95 107 GLU B N 1
ATOM 2050 C CA . GLU B 1 107 ? -2.785 23.266 12.664 1 95 107 GLU B CA 1
ATOM 2051 C C . GLU B 1 107 ? -4.062 22.484 12.344 1 95 107 GLU B C 1
ATOM 2053 O O . GLU B 1 107 ? -4.574 21.75 13.188 1 95 107 GLU B O 1
ATOM 2058 N N . LYS B 1 108 ? -4.488 22.625 11.133 1 94.62 108 LYS B N 1
ATOM 2059 C CA . LYS B 1 108 ? -5.711 21.953 10.703 1 94.62 108 LYS B CA 1
ATOM 2060 C C . LYS B 1 108 ? -5.496 20.453 10.594 1 94.62 108 LYS B C 1
ATOM 2062 O O . LYS B 1 108 ? -6.426 19.672 10.805 1 94.62 108 LYS B O 1
ATOM 2067 N N . ALA B 1 109 ? -4.285 20.062 10.32 1 94.38 109 ALA B N 1
ATOM 2068 C CA . ALA B 1 109 ? -3.959 18.656 10.086 1 94.38 109 ALA B CA 1
ATOM 2069 C C . ALA B 1 109 ? -3.904 17.875 11.398 1 94.38 109 ALA B C 1
ATOM 2071 O O . ALA B 1 109 ? -3.904 16.641 11.391 1 94.38 109 ALA B O 1
ATOM 2072 N N . LEU B 1 110 ? -3.953 18.594 12.555 1 93.25 110 LEU B N 1
ATOM 2073 C CA . LEU B 1 110 ? -3.9 17.953 13.859 1 93.25 110 LEU B CA 1
ATOM 2074 C C . LEU B 1 110 ? -5.109 17.047 14.07 1 93.25 110 LEU B C 1
ATOM 2076 O O . LEU B 1 110 ? -5.039 16.062 14.828 1 93.25 110 LEU B O 1
ATOM 2080 N N . LYS B 1 111 ? -6.129 17.312 13.359 1 93.38 111 LYS B N 1
ATOM 2081 C CA . LYS B 1 111 ? -7.344 16.531 13.531 1 93.38 111 LYS B CA 1
ATOM 2082 C C . LYS B 1 111 ? -7.238 15.188 12.812 1 93.38 111 LYS B C 1
ATOM 2084 O O . LYS B 1 111 ? -7.984 14.258 13.102 1 93.38 111 LYS B O 1
ATOM 2089 N N . ILE B 1 112 ? -6.316 15.078 11.891 1 92.12 112 ILE B N 1
ATOM 2090 C CA . ILE B 1 112 ? -6.262 13.922 11 1 92.12 112 ILE B CA 1
ATOM 2091 C C . ILE B 1 112 ? -5.918 12.672 11.805 1 92.12 112 ILE B C 1
ATOM 2093 O O . ILE B 1 112 ? -6.66 11.688 11.781 1 92.12 112 ILE B O 1
ATOM 2097 N N . PRO B 1 113 ? -4.762 12.703 12.602 1 88.19 113 PRO B N 1
ATOM 2098 C CA . PRO B 1 113 ? -4.457 11.508 13.383 1 88.19 113 PRO B CA 1
ATOM 2099 C C . PRO B 1 113 ? -5.566 11.148 14.375 1 88.19 113 PRO B C 1
ATOM 2101 O O . PRO B 1 113 ? -5.871 9.977 14.57 1 88.19 113 PRO B O 1
ATOM 2104 N N . GLU B 1 114 ? -6.191 12.148 14.883 1 86.38 114 GLU B N 1
ATOM 2105 C CA . GLU B 1 114 ? -7.266 11.922 15.852 1 86.38 114 GLU B CA 1
ATOM 2106 C C . GLU B 1 114 ? -8.477 11.281 15.18 1 86.38 114 GLU B C 1
ATOM 2108 O O . GLU B 1 114 ? -9.102 10.375 15.742 1 86.38 114 GLU B O 1
ATOM 2113 N N . GLU B 1 115 ? -8.797 11.727 14.039 1 90.12 115 GLU B N 1
ATOM 2114 C CA . GLU B 1 115 ? -9.938 11.188 13.297 1 90.12 115 GLU B CA 1
ATOM 2115 C C . GLU B 1 115 ? -9.688 9.734 12.891 1 90.12 115 GLU B C 1
ATOM 2117 O O . GLU B 1 115 ? -10.602 8.906 12.93 1 90.12 115 GLU B O 1
ATOM 2122 N N . ILE B 1 116 ? -8.469 9.453 12.516 1 88.06 116 ILE B N 1
ATOM 2123 C CA . ILE B 1 116 ? -8.125 8.094 12.102 1 88.06 116 ILE B CA 1
ATOM 2124 C C . ILE B 1 116 ? -8.234 7.148 13.297 1 88.06 116 ILE B C 1
ATOM 2126 O O . ILE B 1 116 ? -8.805 6.059 13.18 1 88.06 116 ILE B O 1
ATOM 2130 N N . ILE B 1 117 ? -7.742 7.582 14.438 1 84.12 117 ILE B N 1
ATOM 2131 C CA . ILE B 1 117 ? -7.797 6.773 15.648 1 84.12 117 ILE B CA 1
ATOM 2132 C C . ILE B 1 117 ? -9.258 6.539 16.047 1 84.12 117 ILE B C 1
ATOM 2134 O O . ILE B 1 117 ? -9.633 5.422 16.422 1 84.12 117 ILE B O 1
ATOM 2138 N N . SER B 1 118 ? -10.031 7.551 15.93 1 87.88 118 SER B N 1
ATOM 2139 C CA . SER B 1 118 ? -11.445 7.465 16.297 1 87.88 118 SER B CA 1
ATOM 2140 C C . SER B 1 118 ? -12.203 6.516 15.383 1 87.88 118 SER B C 1
ATOM 2142 O O . SER B 1 118 ? -13.094 5.793 15.82 1 87.88 118 SER B O 1
ATOM 2144 N N . LYS B 1 119 ? -11.828 6.441 14.141 1 88.12 119 LYS B N 1
ATOM 2145 C CA . LYS B 1 119 ? -12.523 5.625 13.148 1 88.12 119 LYS B CA 1
ATOM 2146 C C . LYS B 1 119 ? -12.141 4.152 13.289 1 88.12 119 LYS B C 1
ATOM 2148 O O . LYS B 1 119 ? -12.961 3.27 13.016 1 88.12 119 LYS B O 1
ATOM 2153 N N . THR B 1 120 ? -10.977 3.881 13.656 1 86.5 120 THR B N 1
ATOM 2154 C CA . THR B 1 120 ? -10.484 2.51 13.617 1 86.5 120 THR B CA 1
ATOM 2155 C C . THR B 1 120 ? -10.602 1.856 14.992 1 86.5 120 THR B C 1
ATOM 2157 O O . THR B 1 120 ? -10.688 0.632 15.102 1 86.5 120 THR B O 1
ATOM 2160 N N . GLY B 1 121 ? -10.555 2.662 16.031 1 84.25 121 GLY B N 1
ATOM 2161 C CA . GLY B 1 121 ? -10.523 2.111 17.375 1 84.25 121 GLY B CA 1
ATOM 2162 C C . GLY B 1 121 ? -9.203 1.451 17.719 1 84.25 121 GLY B C 1
ATOM 2163 O O . GLY B 1 121 ? -9.102 0.737 18.719 1 84.25 121 GLY B O 1
ATOM 2164 N N . ILE B 1 122 ? -8.266 1.617 16.906 1 80.31 122 ILE B N 1
ATOM 2165 C CA . ILE B 1 122 ? -6.953 1.053 17.188 1 80.31 122 ILE B CA 1
ATOM 2166 C C . ILE B 1 122 ? -6.285 1.847 18.312 1 80.31 122 ILE B C 1
ATOM 2168 O O . ILE B 1 122 ? -6.223 3.078 18.25 1 80.31 122 ILE B O 1
ATOM 2172 N N . THR B 1 123 ? -5.871 1.102 19.297 1 80.44 123 THR B N 1
ATOM 2173 C CA . THR B 1 123 ? -5.277 1.751 20.469 1 80.44 123 THR B CA 1
ATOM 2174 C C . THR B 1 123 ? -3.848 2.189 20.172 1 80.44 123 THR B C 1
ATOM 2176 O O . THR B 1 123 ? -3.217 1.685 19.25 1 80.44 123 THR B O 1
ATOM 2179 N N . GLU B 1 124 ? -3.426 3.117 20.984 1 76.19 124 GLU B N 1
ATOM 2180 C CA . GLU B 1 124 ? -2.045 3.576 20.859 1 76.19 124 GLU B CA 1
ATOM 2181 C C . GLU B 1 124 ? -1.061 2.43 21.062 1 76.19 124 GLU B C 1
ATOM 2183 O O . GLU B 1 124 ? -0.027 2.363 20.406 1 76.19 124 GLU B O 1
ATOM 2188 N N . GLU B 1 125 ? -1.438 1.599 21.938 1 81.81 125 GLU B N 1
ATOM 2189 C CA . GLU B 1 125 ? -0.581 0.453 22.219 1 81.81 125 GLU B CA 1
ATOM 2190 C C . GLU B 1 125 ? -0.492 -0.488 21.016 1 81.81 125 GLU B C 1
ATOM 2192 O O . GLU B 1 125 ? 0.595 -0.952 20.672 1 81.81 125 GLU B O 1
ATOM 2197 N N . GLU B 1 126 ? -1.584 -0.705 20.406 1 82.44 126 GLU B N 1
ATOM 2198 C CA . GLU B 1 126 ? -1.624 -1.57 19.234 1 82.44 126 GLU B CA 1
ATOM 2199 C C . GLU B 1 126 ? -0.815 -0.977 18.078 1 82.44 126 GLU B C 1
ATOM 2201 O O . GLU B 1 126 ? -0.071 -1.691 17.406 1 82.44 126 GLU B O 1
ATOM 2206 N N . ILE B 1 127 ? -0.866 0.243 18.031 1 77.19 127 ILE B N 1
ATOM 2207 C CA . ILE B 1 127 ? -0.204 0.935 16.922 1 77.19 127 ILE B CA 1
ATOM 2208 C C . ILE B 1 127 ? 1.308 0.925 17.141 1 77.19 127 ILE B C 1
ATOM 2210 O O . ILE B 1 127 ? 2.074 0.689 16.203 1 77.19 127 ILE B O 1
ATOM 2214 N N . THR B 1 128 ? 1.648 1.168 18.359 1 82.31 128 THR B N 1
ATOM 2215 C CA . THR B 1 128 ? 3.066 1.22 18.703 1 82.31 128 THR B CA 1
ATOM 2216 C C . THR B 1 128 ? 3.717 -0.148 18.516 1 82.31 128 THR B C 1
ATOM 2218 O O . THR B 1 128 ? 4.82 -0.249 17.969 1 82.31 128 THR B O 1
ATOM 2221 N N . ASP B 1 129 ? 3.039 -1.167 18.922 1 85.19 129 ASP B N 1
ATOM 2222 C CA . ASP B 1 129 ? 3.545 -2.527 18.766 1 85.19 129 ASP B CA 1
ATOM 2223 C C . ASP B 1 129 ? 3.684 -2.9 17.297 1 85.19 129 ASP B C 1
ATOM 2225 O O . ASP B 1 129 ? 4.699 -3.473 16.891 1 85.19 129 ASP B O 1
ATOM 2229 N N . LEU B 1 130 ? 2.762 -2.553 16.578 1 85.69 130 LEU B N 1
ATOM 2230 C CA . LEU B 1 130 ? 2.787 -2.842 15.148 1 85.69 130 LEU B CA 1
ATOM 2231 C C . LEU B 1 130 ? 3.904 -2.068 14.453 1 85.69 130 LEU B C 1
ATOM 2233 O O . LEU B 1 130 ? 4.629 -2.623 13.625 1 85.69 130 LEU B O 1
ATOM 2237 N N . LYS B 1 131 ? 4.059 -0.889 14.883 1 88.19 131 LYS B N 1
ATOM 2238 C CA . LYS B 1 131 ? 5.078 -0.032 14.281 1 88.19 131 LYS B CA 1
ATOM 2239 C C . LYS B 1 131 ? 6.477 -0.604 14.5 1 88.19 131 LYS B C 1
ATOM 2241 O O . LYS B 1 131 ? 7.309 -0.582 13.594 1 88.19 131 LYS B O 1
ATOM 2246 N N . VAL B 1 132 ? 6.695 -1.091 15.641 1 88.56 132 VAL B N 1
ATOM 2247 C CA . VAL B 1 132 ? 8.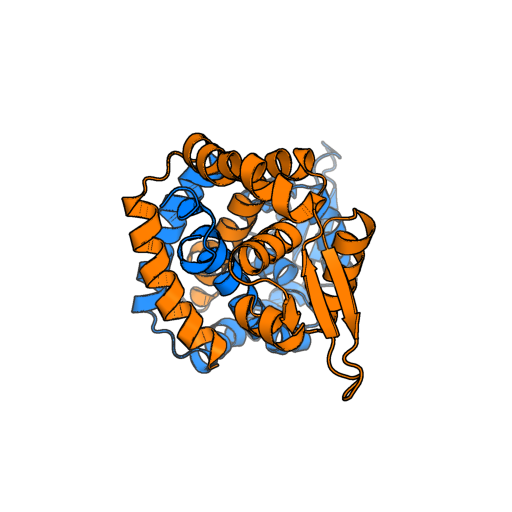008 -1.637 15.969 1 88.56 132 VAL B CA 1
ATOM 2248 C C . VAL B 1 132 ? 8.32 -2.82 15.062 1 88.56 132 VAL B C 1
ATOM 2250 O O . VAL B 1 132 ? 9.422 -2.916 14.516 1 88.56 132 VAL B O 1
ATOM 2253 N N . LYS B 1 133 ? 7.391 -3.629 14.883 1 87.75 133 LYS B N 1
ATOM 2254 C CA . LYS B 1 133 ? 7.578 -4.797 14.023 1 87.75 133 LYS B CA 1
ATOM 2255 C C . LYS B 1 133 ? 7.73 -4.387 12.562 1 87.75 133 LYS B C 1
ATOM 2257 O O . LYS B 1 133 ? 8.586 -4.922 11.852 1 87.75 133 LYS B O 1
ATOM 2262 N N . LEU B 1 134 ? 6.949 -3.451 12.172 1 90.69 134 LEU B N 1
ATOM 2263 C CA . LEU B 1 134 ? 6.992 -2.969 10.797 1 90.69 134 LEU B CA 1
ATOM 2264 C C . LEU B 1 134 ? 8.328 -2.297 10.5 1 90.69 134 LEU B C 1
ATOM 2266 O O . LEU B 1 134 ? 8.906 -2.51 9.43 1 90.69 134 LEU B O 1
ATOM 2270 N N . ASP B 1 135 ? 8.789 -1.542 11.477 1 90 135 ASP B N 1
ATOM 2271 C CA . ASP B 1 135 ? 10.055 -0.843 11.281 1 90 135 ASP B CA 1
ATOM 2272 C C . ASP B 1 135 ? 11.219 -1.83 11.141 1 90 135 ASP B C 1
ATOM 2274 O O . ASP B 1 135 ? 12.125 -1.619 10.336 1 90 135 ASP B O 1
ATOM 2278 N N . ALA B 1 136 ? 11.188 -2.893 11.852 1 88 136 ALA B N 1
ATOM 2279 C CA . ALA B 1 136 ? 12.211 -3.926 11.75 1 88 136 ALA B CA 1
ATOM 2280 C C . ALA B 1 136 ? 12.18 -4.602 10.383 1 88 136 ALA B C 1
ATOM 2282 O O . ALA B 1 136 ? 13.227 -4.859 9.789 1 88 136 ALA B O 1
ATOM 2283 N N . ILE B 1 137 ? 11.031 -4.801 9.906 1 87.69 137 ILE B N 1
ATOM 2284 C CA . ILE B 1 137 ? 10.859 -5.453 8.609 1 87.69 137 ILE B CA 1
ATOM 2285 C C . ILE B 1 137 ? 11.266 -4.492 7.492 1 87.69 137 ILE B C 1
ATOM 2287 O O . ILE B 1 137 ? 11.891 -4.898 6.512 1 87.69 137 ILE B O 1
ATOM 2291 N N . LEU B 1 138 ? 10.891 -3.289 7.688 1 88.56 138 LEU B N 1
ATOM 2292 C CA . LEU B 1 138 ? 11.195 -2.266 6.691 1 88.56 138 LEU B CA 1
ATOM 2293 C C . LEU B 1 138 ? 12.695 -2.166 6.453 1 88.56 138 LEU B C 1
ATOM 2295 O O . LEU B 1 138 ? 13.141 -2.029 5.309 1 88.56 138 LEU B O 1
ATOM 2299 N N . ILE B 1 139 ? 13.461 -2.285 7.48 1 89.06 139 ILE B N 1
ATOM 2300 C CA . ILE B 1 139 ? 14.914 -2.223 7.375 1 89.06 139 ILE B CA 1
ATOM 2301 C C . ILE B 1 139 ? 15.422 -3.373 6.508 1 89.06 139 ILE B C 1
ATOM 2303 O O . ILE B 1 139 ? 16.297 -3.184 5.668 1 89.06 139 ILE B O 1
ATOM 2307 N N . LYS B 1 140 ? 14.82 -4.488 6.637 1 86.56 140 LYS B N 1
ATOM 2308 C CA . LYS B 1 140 ? 15.203 -5.652 5.844 1 86.56 140 LYS B CA 1
ATOM 2309 C C . LYS B 1 140 ? 14.805 -5.477 4.379 1 86.56 140 LYS B C 1
ATOM 2311 O O . LYS B 1 140 ? 15.547 -5.871 3.479 1 86.56 140 LYS B O 1
ATOM 2316 N N . LEU B 1 141 ? 13.664 -4.812 4.223 1 86.88 141 LEU B N 1
ATOM 2317 C CA . LEU B 1 141 ? 13.148 -4.629 2.871 1 86.88 141 LEU B CA 1
ATOM 2318 C C . LEU B 1 141 ? 13.984 -3.605 2.107 1 86.88 141 LEU B C 1
ATOM 2320 O O . LEU B 1 141 ? 14.281 -3.795 0.926 1 86.88 141 LEU B O 1
ATOM 2324 N N . ILE B 1 142 ? 14.367 -2.586 2.824 1 86.19 142 ILE B N 1
ATOM 2325 C CA . ILE B 1 142 ? 15.141 -1.519 2.193 1 86.19 142 ILE B CA 1
ATOM 2326 C C . ILE B 1 142 ? 16.531 -2.029 1.83 1 86.19 142 ILE B C 1
ATOM 2328 O O . ILE B 1 142 ? 17.078 -1.668 0.787 1 86.19 142 ILE B O 1
ATOM 2332 N N . ASP B 1 143 ? 17.031 -2.992 2.617 1 82.75 143 ASP B N 1
ATOM 2333 C CA . ASP B 1 143 ? 18.375 -3.525 2.416 1 82.75 143 ASP B CA 1
ATOM 2334 C C . ASP B 1 143 ? 18.375 -4.621 1.354 1 82.75 143 ASP B C 1
ATOM 2336 O O . ASP B 1 143 ? 19.438 -5.027 0.874 1 82.75 143 ASP B O 1
ATOM 2340 N N . ALA B 1 144 ? 17.25 -5.113 0.997 1 79.81 144 ALA B N 1
ATOM 2341 C CA . ALA B 1 144 ? 17.141 -6.227 0.056 1 79.81 144 ALA B CA 1
ATOM 2342 C C . ALA B 1 144 ? 17.25 -5.738 -1.386 1 79.81 144 ALA B C 1
ATOM 2344 O O . ALA B 1 144 ? 16.891 -4.594 -1.685 1 79.81 144 ALA B O 1
#